Protein AF-0000000074319161 (afdb_homodimer)

Structure (mmCIF, N/CA/C/O backbone):
data_AF-0000000074319161-model_v1
#
loop_
_entity.id
_entity.type
_entity.pdbx_description
1 polymer Thioesterase
#
loop_
_atom_site.group_PDB
_atom_site.id
_atom_site.type_symbol
_atom_site.label_atom_id
_atom_site.label_alt_id
_atom_site.label_comp_id
_atom_site.label_asym_id
_atom_site.label_entity_id
_atom_site.label_seq_id
_atom_site.pdbx_PDB_ins_code
_atom_site.Cartn_x
_atom_site.Cartn_y
_atom_site.Cartn_z
_atom_site.occupancy
_atom_site.B_iso_or_equiv
_atom_site.auth_seq_id
_atom_site.auth_comp_id
_atom_site.auth_asym_id
_atom_site.auth_atom_id
_atom_site.pdbx_PDB_model_num
ATOM 1 N N . MET A 1 1 ? 13.188 45.812 -16.172 1 28.88 1 MET A N 1
ATOM 2 C CA . MET A 1 1 ? 13.867 44.562 -16.5 1 28.88 1 MET A CA 1
ATOM 3 C C . MET A 1 1 ? 13.883 43.625 -15.289 1 28.88 1 MET A C 1
ATOM 5 O O . MET A 1 1 ? 14.789 43.688 -14.461 1 28.88 1 MET A O 1
ATOM 9 N N . LEU A 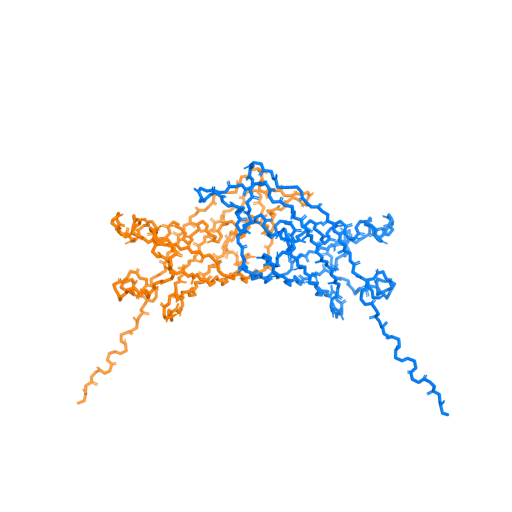1 2 ? 12.891 43.5 -14.461 1 35.09 2 LEU A N 1
ATOM 10 C CA . LEU A 1 2 ? 12.641 42.906 -13.156 1 35.09 2 LEU A CA 1
ATOM 11 C C . LEU A 1 2 ? 12.984 41.406 -13.172 1 35.09 2 LEU A C 1
ATOM 13 O O . LEU A 1 2 ? 12.633 40.688 -14.109 1 35.09 2 LEU A O 1
ATOM 17 N N . CYS A 1 3 ? 14.094 41 -12.5 1 31.06 3 CYS A N 1
ATOM 18 C CA . CYS A 1 3 ? 14.57 39.625 -12.211 1 31.06 3 CYS A CA 1
ATOM 19 C C . CYS A 1 3 ? 13.414 38.688 -11.914 1 31.06 3 CYS A C 1
ATOM 21 O O . CYS A 1 3 ? 12.664 38.906 -10.953 1 31.06 3 CYS A O 1
ATOM 23 N N . LYS A 1 4 ? 12.742 38.156 -12.859 1 39 4 LYS A N 1
ATOM 24 C CA . LYS A 1 4 ? 11.914 36.969 -12.648 1 39 4 LYS A CA 1
ATOM 25 C C . LYS A 1 4 ? 12.594 35.969 -11.703 1 39 4 LYS A C 1
ATOM 27 O O . LYS A 1 4 ? 13.445 35.188 -12.125 1 39 4 LYS A O 1
ATOM 32 N N . SER A 1 5 ? 13.07 36.438 -10.594 1 35.62 5 SER A N 1
ATOM 33 C CA . SER A 1 5 ? 13.5 35.531 -9.555 1 35.62 5 SER A CA 1
ATOM 34 C C . SER A 1 5 ? 12.562 34.312 -9.461 1 35.62 5 SER A C 1
ATOM 36 O O . SER A 1 5 ? 11.367 34.469 -9.211 1 35.62 5 SER A O 1
ATOM 38 N N . LYS A 1 6 ? 12.555 33.5 -10.383 1 38.44 6 LYS A N 1
ATOM 39 C CA . LYS A 1 6 ? 11.945 32.188 -10.289 1 38.44 6 LYS A CA 1
ATOM 40 C C . LYS A 1 6 ? 12.109 31.609 -8.883 1 38.44 6 LYS A C 1
ATOM 42 O O . LYS A 1 6 ? 13.227 31.312 -8.453 1 38.44 6 LYS A O 1
ATOM 47 N N . LEU A 1 7 ? 11.516 32.156 -7.816 1 37.41 7 LEU A N 1
ATOM 48 C CA . LEU A 1 7 ? 11.414 31.5 -6.516 1 37.41 7 LEU A CA 1
ATOM 49 C C . LEU A 1 7 ? 11.414 29.984 -6.672 1 37.41 7 LEU A C 1
ATOM 51 O O . LEU A 1 7 ? 10.477 29.422 -7.23 1 37.41 7 LEU A O 1
ATOM 55 N N . LEU A 1 8 ? 12.453 29.469 -7.219 1 39.81 8 LEU A N 1
ATOM 56 C CA . LEU A 1 8 ? 12.672 28.031 -7.168 1 39.81 8 LEU A CA 1
ATOM 57 C C . LEU A 1 8 ? 12.055 27.422 -5.906 1 39.81 8 LEU A C 1
ATOM 59 O O . LEU A 1 8 ? 12.516 27.703 -4.797 1 39.81 8 LEU A O 1
ATOM 63 N N . ILE A 1 9 ? 10.812 27.547 -5.723 1 46.94 9 ILE A N 1
ATOM 64 C CA . ILE A 1 9 ? 10.102 26.859 -4.66 1 46.94 9 ILE A CA 1
ATOM 65 C C . ILE A 1 9 ? 10.82 25.547 -4.324 1 46.94 9 ILE A C 1
ATOM 67 O O . ILE A 1 9 ? 10.812 24.609 -5.121 1 46.94 9 ILE A O 1
ATOM 71 N N . ILE A 1 10 ? 12.062 25.641 -3.953 1 52.62 10 ILE A N 1
ATOM 72 C CA . ILE A 1 10 ? 12.859 24.5 -3.506 1 52.62 10 ILE A CA 1
ATOM 73 C C . ILE A 1 10 ? 12.008 23.562 -2.652 1 52.62 10 ILE A C 1
ATOM 75 O O . ILE A 1 10 ? 11.5 23.969 -1.599 1 52.62 10 ILE A O 1
ATOM 79 N N . MET A 1 11 ? 11.32 22.641 -3.209 1 64.25 11 MET A N 1
ATOM 80 C CA . MET A 1 11 ? 10.609 21.609 -2.453 1 64.25 11 MET A CA 1
ATOM 81 C C . MET A 1 11 ? 11.5 21.016 -1.372 1 64.25 11 MET A C 1
ATOM 83 O O . MET A 1 11 ? 12.594 20.531 -1.664 1 64.25 11 MET A O 1
ATOM 87 N N . ILE A 1 12 ? 11.453 21.438 -0.131 1 82.06 12 ILE A N 1
ATOM 88 C CA . ILE A 1 12 ? 12.25 20.969 0.993 1 82.06 12 ILE A CA 1
ATOM 89 C C . ILE A 1 12 ? 12.164 19.438 1.079 1 82.06 12 ILE A C 1
ATOM 91 O O . ILE A 1 12 ? 11.07 18.875 1.162 1 82.06 12 ILE A O 1
ATOM 95 N N . GLU A 1 13 ? 13.352 18.828 0.81 1 92.25 13 GLU A N 1
ATOM 96 C CA . GLU A 1 13 ? 13.438 17.375 0.922 1 92.25 13 GLU A CA 1
ATOM 97 C C . GLU A 1 13 ? 13.773 16.953 2.352 1 92.25 13 GLU A C 1
ATOM 99 O O . GLU A 1 13 ? 14.586 17.594 3.021 1 92.25 13 GLU A O 1
ATOM 104 N N . TYR A 1 14 ? 13.062 16.062 2.863 1 95.56 14 TYR A N 1
ATOM 105 C CA . TYR A 1 14 ? 13.305 15.422 4.152 1 95.56 14 TYR A CA 1
ATOM 106 C C . TYR A 1 14 ? 13.805 13.992 3.969 1 95.56 14 TYR A C 1
ATOM 108 O O . TYR A 1 14 ? 13.273 13.242 3.146 1 95.56 14 TYR A O 1
ATOM 116 N N . THR A 1 15 ? 14.891 13.617 4.691 1 97.94 15 THR A N 1
ATOM 117 C CA . THR A 1 15 ? 15.461 12.281 4.605 1 97.94 15 THR A CA 1
ATOM 118 C C . THR A 1 15 ? 15.586 11.656 5.988 1 97.94 15 THR A C 1
ATOM 120 O O . THR A 1 15 ? 15.719 12.367 6.988 1 97.94 15 THR A O 1
ATOM 123 N N . GLN A 1 16 ? 15.453 10.367 6.059 1 98.12 16 GLN A N 1
ATOM 124 C CA . GLN A 1 16 ? 15.727 9.656 7.301 1 98.12 16 GLN A CA 1
ATOM 125 C C . GLN A 1 16 ? 16.203 8.234 7.023 1 98.12 16 GLN A C 1
ATOM 127 O O . GLN A 1 16 ? 15.977 7.699 5.934 1 98.12 16 GLN A O 1
ATOM 132 N N . ASN A 1 17 ? 16.891 7.707 8.023 1 98.25 17 ASN A N 1
ATOM 133 C CA . ASN A 1 17 ? 17.281 6.301 7.992 1 98.25 17 ASN A CA 1
ATOM 134 C C . ASN A 1 17 ? 16.266 5.418 8.711 1 98.25 17 ASN A C 1
ATOM 136 O O . ASN A 1 17 ? 15.688 5.82 9.727 1 98.25 17 ASN A O 1
ATOM 140 N N . ILE A 1 18 ? 16.094 4.285 8.148 1 97.75 18 ILE A N 1
ATOM 141 C CA . ILE A 1 18 ? 15.172 3.32 8.75 1 97.75 18 ILE A CA 1
ATOM 142 C C . ILE A 1 18 ? 15.906 2.002 9.008 1 97.75 18 ILE A C 1
ATOM 144 O O . ILE A 1 18 ? 16.672 1.541 8.164 1 97.75 18 ILE A O 1
ATOM 148 N N . LYS A 1 19 ? 15.641 1.425 10.094 1 96.44 19 LYS A N 1
ATOM 149 C CA . LYS A 1 19 ? 16.188 0.114 10.43 1 96.44 19 LYS A CA 1
ATOM 150 C C . LYS A 1 19 ? 15.25 -1.005 10 1 96.44 19 LYS A C 1
ATOM 152 O O . LYS A 1 19 ? 14.055 -0.958 10.297 1 96.44 19 LYS A O 1
ATOM 157 N N . VAL A 1 20 ? 15.844 -1.984 9.305 1 98.44 20 VAL A N 1
ATOM 158 C CA . VAL A 1 20 ? 15.07 -3.178 8.977 1 98.44 20 VAL A CA 1
ATOM 159 C C . VAL A 1 20 ? 14.977 -4.09 10.195 1 98.44 20 VAL A C 1
ATOM 161 O O . VAL A 1 20 ? 16 -4.43 10.805 1 98.44 20 VAL A O 1
ATOM 164 N N . LEU A 1 21 ? 13.789 -4.488 10.586 1 98 21 LEU A N 1
ATOM 165 C CA . LEU A 1 21 ? 13.586 -5.359 11.742 1 98 21 LEU A CA 1
ATOM 166 C C . LEU A 1 21 ? 13.32 -6.793 11.297 1 98 21 LEU A C 1
ATOM 168 O O . LEU A 1 21 ? 12.852 -7.023 10.172 1 98 21 LEU A O 1
ATOM 172 N N . PRO A 1 22 ? 13.562 -7.781 12.188 1 97.69 22 PRO A N 1
ATOM 173 C CA . PRO A 1 22 ? 13.32 -9.18 11.82 1 97.69 22 PRO A CA 1
ATOM 174 C C . PRO A 1 22 ? 11.883 -9.422 11.359 1 97.69 22 PRO A C 1
ATOM 176 O O . PRO A 1 22 ? 11.648 -10.203 10.43 1 97.69 22 PRO A O 1
ATOM 179 N N . GLY A 1 23 ? 10.922 -8.766 11.93 1 96.94 23 GLY A N 1
ATOM 180 C CA . GLY A 1 23 ? 9.516 -8.93 11.609 1 96.94 23 GLY A CA 1
ATOM 181 C C . GLY A 1 23 ? 9.141 -8.352 10.258 1 96.94 23 GLY A C 1
ATOM 182 O O . GLY A 1 23 ? 8.039 -8.594 9.758 1 96.94 23 GLY A O 1
ATOM 183 N N . HIS A 1 24 ? 10.086 -7.652 9.625 1 98.25 24 HIS A N 1
ATOM 184 C CA . HIS A 1 24 ? 9.852 -7.062 8.312 1 98.25 24 HIS A CA 1
ATOM 185 C C . HIS A 1 24 ? 10.055 -8.086 7.203 1 98.25 24 HIS A C 1
ATOM 187 O O . HIS A 1 24 ? 9.633 -7.867 6.066 1 98.25 24 HIS A O 1
ATOM 193 N N . ILE A 1 25 ? 10.781 -9.195 7.48 1 98.38 25 ILE A N 1
ATOM 194 C CA . ILE A 1 25 ? 11.258 -10.133 6.477 1 98.38 25 ILE A CA 1
ATOM 195 C C . ILE A 1 25 ? 10.195 -11.195 6.215 1 98.38 25 ILE A C 1
ATOM 197 O O . ILE A 1 25 ? 9.664 -11.797 7.156 1 98.38 25 ILE A O 1
ATOM 201 N N . ASP A 1 26 ? 9.898 -11.414 4.934 1 96.75 26 ASP A N 1
ATOM 202 C CA . ASP A 1 26 ? 8.852 -12.367 4.582 1 96.75 26 ASP A CA 1
ATOM 203 C C . ASP A 1 26 ? 9.445 -13.75 4.316 1 96.75 26 ASP A C 1
ATOM 205 O O . ASP A 1 26 ? 10.617 -14 4.605 1 96.75 26 ASP A O 1
ATOM 209 N N . GLU A 1 27 ? 8.586 -14.672 3.824 1 92.75 27 GLU A N 1
ATOM 210 C CA . GLU A 1 27 ? 8.969 -16.078 3.635 1 92.75 27 GLU A CA 1
ATOM 211 C C . GLU A 1 27 ? 10.016 -16.219 2.535 1 92.75 27 GLU A C 1
ATOM 213 O O . GLU A 1 27 ? 10.695 -17.234 2.445 1 92.75 27 GLU A O 1
ATOM 218 N N . LEU A 1 28 ? 10.172 -15.18 1.669 1 93.06 28 LEU A N 1
ATOM 219 C CA . LEU A 1 28 ? 11.148 -15.234 0.585 1 93.06 28 LEU A CA 1
ATOM 220 C C . LEU A 1 28 ? 12.477 -14.625 1.021 1 93.06 28 LEU A C 1
ATOM 222 O O . LEU A 1 28 ? 13.422 -14.555 0.228 1 93.06 28 LEU A O 1
ATOM 226 N N . GLY A 1 29 ? 12.531 -14.109 2.27 1 96.06 29 GLY A N 1
ATOM 227 C CA . GLY A 1 29 ? 13.766 -13.586 2.824 1 96.06 29 GLY A CA 1
ATOM 228 C C . GLY A 1 29 ? 13.992 -12.117 2.506 1 96.06 29 GLY A C 1
ATOM 229 O O . GLY A 1 29 ? 15.117 -11.625 2.596 1 96.06 29 GLY A O 1
ATOM 230 N N . HIS A 1 30 ? 12.93 -11.453 2.094 1 98 30 HIS A N 1
ATOM 231 C CA . HIS A 1 30 ? 13.008 -10.031 1.763 1 98 30 HIS A CA 1
ATOM 232 C C . HIS A 1 30 ? 12.039 -9.219 2.611 1 98 30 HIS A C 1
ATOM 234 O O . HIS A 1 30 ? 11.133 -9.773 3.234 1 98 30 HIS A O 1
ATOM 240 N N . VAL A 1 31 ? 12.289 -7.926 2.682 1 98.69 31 VAL A N 1
ATOM 241 C CA . VAL A 1 31 ? 11.289 -7.059 3.299 1 98.69 31 VAL A CA 1
ATOM 242 C C . VAL A 1 31 ? 9.961 -7.195 2.559 1 98.69 31 VAL A C 1
ATOM 244 O O . VAL A 1 31 ? 9.914 -7.102 1.329 1 98.69 31 VAL A O 1
ATOM 247 N N . ASN A 1 32 ? 8.914 -7.418 3.34 1 98.25 32 ASN A N 1
ATOM 248 C CA . ASN A 1 32 ? 7.574 -7.562 2.779 1 98.25 32 ASN A CA 1
ATOM 249 C C . ASN A 1 32 ? 7.09 -6.262 2.145 1 98.25 32 ASN A C 1
ATOM 251 O O . ASN A 1 32 ? 7.312 -5.18 2.689 1 98.25 32 ASN A O 1
ATOM 255 N N . ASN A 1 33 ? 6.379 -6.391 1.033 1 98.06 33 ASN A N 1
ATOM 256 C CA . ASN A 1 33 ? 5.898 -5.227 0.295 1 98.06 33 ASN A CA 1
ATOM 257 C C . ASN A 1 33 ? 5.086 -4.293 1.188 1 98.06 33 ASN A C 1
ATOM 259 O O . ASN A 1 33 ? 5.121 -3.074 1.01 1 98.06 33 ASN A O 1
ATOM 263 N N . ILE A 1 34 ? 4.355 -4.793 2.111 1 98.12 34 ILE A N 1
ATOM 264 C CA . ILE A 1 34 ? 3.502 -3.998 2.984 1 98.12 34 ILE A CA 1
ATOM 265 C C . ILE A 1 34 ? 4.359 -3.074 3.848 1 98.12 34 ILE A C 1
ATOM 267 O O . ILE A 1 34 ? 3.945 -1.962 4.18 1 98.12 34 ILE A O 1
ATOM 271 N N . ILE A 1 35 ? 5.539 -3.529 4.184 1 98.62 35 ILE A N 1
ATOM 272 C CA . ILE A 1 35 ? 6.441 -2.773 5.043 1 98.62 35 ILE A CA 1
ATOM 273 C C . ILE A 1 35 ? 6.926 -1.523 4.312 1 98.62 35 ILE A C 1
ATOM 275 O O . ILE A 1 35 ? 7.113 -0.47 4.926 1 98.62 35 ILE A O 1
ATOM 279 N N . TYR A 1 36 ? 7.129 -1.637 3.014 1 98.88 36 TYR A N 1
ATOM 280 C CA . TYR A 1 36 ? 7.48 -0.453 2.238 1 98.88 36 TYR A CA 1
ATOM 281 C C . TYR A 1 36 ? 6.441 0.646 2.412 1 98.88 36 TYR A C 1
ATOM 283 O O . TYR A 1 36 ? 6.789 1.812 2.611 1 98.88 36 TYR A O 1
ATOM 291 N N . LEU A 1 37 ? 5.203 0.279 2.32 1 98.88 37 LEU A N 1
ATOM 292 C CA . LEU A 1 37 ? 4.137 1.265 2.482 1 98.88 37 LEU A CA 1
ATOM 293 C C . LEU A 1 37 ? 4.137 1.835 3.896 1 98.88 37 LEU A C 1
ATOM 295 O O . LEU A 1 37 ? 3.879 3.025 4.09 1 98.88 37 LEU A O 1
ATOM 299 N N . LYS A 1 38 ? 4.375 0.98 4.855 1 98.5 38 LYS A N 1
ATOM 300 C CA . LYS A 1 38 ? 4.531 1.454 6.227 1 98.5 38 LYS A CA 1
ATOM 301 C C . LYS A 1 38 ? 5.617 2.523 6.32 1 98.5 38 LYS A C 1
ATOM 303 O O . LYS A 1 38 ? 5.422 3.557 6.961 1 98.5 38 LYS A O 1
ATOM 308 N N . TRP A 1 39 ? 6.746 2.283 5.695 1 98.88 39 TRP A N 1
ATOM 309 C CA . TRP A 1 39 ? 7.852 3.236 5.715 1 98.88 39 TRP A CA 1
ATOM 310 C C . TRP A 1 39 ? 7.461 4.539 5.023 1 98.88 39 TRP A C 1
ATOM 312 O O . TRP A 1 39 ? 7.871 5.621 5.445 1 98.88 39 TRP A O 1
ATOM 322 N N . VAL A 1 40 ? 6.684 4.438 3.947 1 98.88 40 VAL A N 1
ATOM 323 C CA . VAL A 1 40 ? 6.176 5.617 3.25 1 98.88 40 VAL A CA 1
ATOM 324 C C . VAL A 1 40 ? 5.367 6.477 4.215 1 98.88 40 VAL A C 1
ATOM 326 O O . VAL A 1 40 ? 5.602 7.684 4.328 1 98.88 40 VAL A O 1
ATOM 329 N N . GLN A 1 41 ? 4.465 5.855 4.898 1 98.38 41 GLN A N 1
ATOM 330 C CA . GLN A 1 41 ? 3.605 6.578 5.828 1 98.38 41 GLN A CA 1
ATOM 331 C C . GLN A 1 41 ? 4.406 7.133 7 1 98.38 41 GLN A C 1
ATOM 333 O O . GLN A 1 41 ? 4.223 8.289 7.398 1 98.38 41 GLN A O 1
ATOM 338 N N . GLU A 1 42 ? 5.289 6.336 7.516 1 97.88 42 GLU A N 1
ATOM 339 C CA . GLU A 1 42 ? 6.113 6.75 8.648 1 97.88 42 GLU A CA 1
ATOM 340 C C . GLU A 1 42 ? 6.996 7.941 8.281 1 97.88 42 GLU A C 1
ATOM 342 O O . GLU A 1 42 ? 7.188 8.852 9.094 1 97.88 42 GLU A O 1
ATOM 347 N N . THR A 1 43 ? 7.539 7.891 7.102 1 98.56 43 THR A N 1
ATOM 348 C CA . THR A 1 43 ? 8.398 8.977 6.641 1 98.56 43 THR A CA 1
ATOM 349 C C . THR A 1 43 ? 7.621 10.281 6.531 1 98.56 43 THR A C 1
ATOM 351 O O . THR A 1 43 ? 8.094 11.328 6.961 1 98.56 43 THR A O 1
ATOM 354 N N . ALA A 1 44 ? 6.449 10.227 5.984 1 97.5 44 ALA A N 1
ATOM 355 C CA . ALA A 1 44 ? 5.578 11.398 5.902 1 97.5 44 ALA A CA 1
ATOM 356 C C . ALA A 1 44 ? 5.262 11.945 7.289 1 97.5 44 ALA A C 1
ATOM 358 O O . ALA A 1 44 ? 5.359 13.148 7.527 1 97.5 44 ALA A O 1
ATOM 359 N N . LYS A 1 45 ? 4.922 11.07 8.172 1 96.94 45 LYS A N 1
ATOM 360 C CA . LYS A 1 45 ? 4.586 11.461 9.539 1 96.94 45 LYS A CA 1
ATOM 361 C C . LYS A 1 45 ? 5.773 12.117 10.234 1 96.94 45 LYS A C 1
ATOM 363 O O . LYS A 1 45 ? 5.633 13.164 10.867 1 96.94 45 LYS A O 1
ATOM 368 N N . SER A 1 46 ? 6.91 11.484 10.102 1 97.38 46 SER A N 1
ATOM 369 C CA . SER A 1 46 ? 8.125 12.016 10.711 1 97.38 46 SER A CA 1
ATOM 370 C C . SER A 1 46 ? 8.43 13.422 10.195 1 97.38 46 SER A C 1
ATOM 372 O O . SER A 1 46 ? 8.781 14.305 10.977 1 97.38 46 SER A O 1
ATOM 374 N N . HIS A 1 47 ? 8.281 13.609 8.906 1 96.81 47 HIS A N 1
ATOM 375 C CA . HIS A 1 47 ? 8.5 14.93 8.328 1 96.81 47 HIS A CA 1
ATOM 376 C C . HIS A 1 47 ? 7.539 15.953 8.914 1 96.81 47 HIS A C 1
ATOM 378 O O . HIS A 1 47 ? 7.965 17.016 9.367 1 96.81 47 HIS A O 1
ATOM 384 N N . TRP A 1 48 ? 6.277 15.648 8.953 1 95.38 48 TRP A N 1
ATOM 385 C CA . TRP A 1 48 ? 5.254 16.516 9.523 1 95.38 48 TRP A CA 1
ATOM 386 C C . TRP A 1 48 ? 5.586 16.875 10.969 1 95.38 48 TRP A C 1
ATOM 388 O O . TRP A 1 48 ? 5.555 18.047 11.344 1 95.38 48 TRP A O 1
ATOM 398 N N . GLU A 1 49 ? 5.98 15.844 11.695 1 95.12 49 GLU A N 1
ATOM 399 C CA . GLU A 1 49 ? 6.266 16.047 13.109 1 95.12 49 GLU A CA 1
ATOM 400 C C . GLU A 1 49 ? 7.504 16.922 13.305 1 95.12 49 GLU A C 1
ATOM 402 O O . GLU A 1 49 ? 7.641 17.594 14.336 1 95.12 49 GLU A O 1
ATOM 407 N N . THR A 1 50 ? 8.367 16.891 12.367 1 94.38 50 THR A N 1
ATOM 408 C CA . THR A 1 50 ? 9.594 17.688 12.43 1 94.38 50 THR A CA 1
ATOM 409 C C . THR A 1 50 ? 9.32 19.156 12.125 1 94.38 50 THR A C 1
ATOM 411 O O . THR A 1 50 ? 9.891 20.031 12.766 1 94.38 50 THR A O 1
ATOM 414 N N . VAL A 1 51 ? 8.414 19.5 11.203 1 92.81 51 VAL A N 1
ATOM 415 C CA . VAL A 1 51 ? 8.312 20.859 10.688 1 92.81 51 VAL A CA 1
ATOM 416 C C . VAL A 1 51 ? 7.066 21.531 11.25 1 92.81 51 VAL A C 1
ATOM 418 O O . VAL A 1 51 ? 6.996 22.766 11.32 1 92.81 51 VAL A O 1
ATOM 421 N N . ALA A 1 52 ? 6.027 20.797 11.555 1 94.12 52 ALA A N 1
ATOM 422 C CA . ALA A 1 52 ? 4.785 21.375 12.062 1 94.12 52 ALA A CA 1
ATOM 423 C C . ALA A 1 52 ? 4.922 21.766 13.531 1 94.12 52 ALA A C 1
ATOM 425 O O . ALA A 1 52 ? 5.543 21.047 14.312 1 94.12 52 ALA A O 1
ATOM 426 N N . SER A 1 53 ? 4.324 22.891 13.961 1 94.31 53 SER A N 1
ATOM 427 C CA . SER A 1 53 ? 4.32 23.281 15.367 1 94.31 53 SER A CA 1
ATOM 428 C C . SER A 1 53 ? 3.422 22.375 16.188 1 94.31 53 SER A C 1
ATOM 430 O O . SER A 1 53 ? 2.586 21.656 15.648 1 94.31 53 SER A O 1
ATOM 432 N N . SER A 1 54 ? 3.588 22.422 17.516 1 95.81 54 SER A N 1
ATOM 433 C CA . SER A 1 54 ? 2.732 21.656 18.406 1 95.81 54 SER A CA 1
ATOM 434 C C . SER A 1 54 ? 1.267 22.047 18.25 1 95.81 54 SER A C 1
ATOM 436 O O . SER A 1 54 ? 0.381 21.188 18.312 1 95.81 54 SER A O 1
ATOM 438 N N . LYS A 1 55 ? 1.07 23.297 18.047 1 95.5 55 LYS A N 1
ATOM 439 C CA . LYS A 1 55 ? -0.293 23.766 17.844 1 95.5 55 LYS A CA 1
ATOM 440 C C . LYS A 1 55 ? -0.909 23.172 16.578 1 95.5 55 LYS A C 1
ATOM 442 O O . LYS A 1 55 ? -2.057 22.719 16.594 1 95.5 55 LYS A O 1
ATOM 447 N N . MET A 1 56 ? -0.159 23.141 15.492 1 95.12 56 MET A N 1
ATOM 448 C CA . MET A 1 56 ? -0.626 22.562 14.234 1 95.12 56 MET A CA 1
ATOM 449 C C . MET A 1 56 ? -0.952 21.094 14.406 1 95.12 56 MET A C 1
ATOM 451 O O . MET A 1 56 ? -1.979 20.609 13.914 1 95.12 56 MET A O 1
ATOM 455 N N . GLN A 1 57 ? -0.066 20.375 15.094 1 95.44 57 GLN A N 1
ATOM 456 C CA . GLN A 1 57 ? -0.233 18.938 15.281 1 95.44 57 GLN A CA 1
ATOM 457 C C . GLN A 1 57 ? -1.459 18.625 16.141 1 95.44 57 GLN A C 1
ATOM 459 O O . GLN A 1 57 ? -2.068 17.562 16 1 95.44 57 GLN A O 1
ATOM 464 N N . LEU A 1 58 ? -1.896 19.609 16.984 1 95.75 58 LEU A N 1
ATOM 465 C CA . LEU A 1 58 ? -3.068 19.453 17.828 1 95.75 58 LEU A CA 1
ATOM 466 C C . LEU A 1 58 ? -4.344 19.781 17.078 1 95.75 58 LEU A C 1
ATOM 468 O O . LEU A 1 58 ? -5.402 19.203 17.328 1 95.75 58 LEU A O 1
ATOM 472 N N . GLU A 1 59 ? -4.223 20.609 16.078 1 96.75 59 GLU A N 1
ATOM 473 C CA . GLU A 1 59 ? -5.402 21.172 15.414 1 96.75 59 GLU A CA 1
ATOM 474 C C . GLU A 1 59 ? -5.754 20.375 14.156 1 96.75 59 GLU A C 1
ATOM 476 O O . GLU A 1 59 ? -6.922 20.312 13.766 1 96.75 59 GLU A O 1
ATOM 481 N N . TYR A 1 60 ? -4.73 19.812 13.523 1 96.94 60 TYR A N 1
ATOM 482 C CA . TYR A 1 60 ? -4.938 19.219 12.211 1 96.94 60 TYR A CA 1
ATOM 483 C C . TYR A 1 60 ? -4.594 17.734 12.219 1 96.94 60 TYR A C 1
ATOM 485 O O . TYR A 1 60 ? -3.84 17.281 13.078 1 96.94 60 TYR A O 1
ATOM 493 N N . LEU A 1 61 ? -5.195 17.031 11.297 1 95.81 61 LEU A N 1
ATOM 494 C CA . LEU A 1 61 ? -4.934 15.609 11.062 1 95.81 61 LEU A CA 1
ATOM 495 C C . LEU A 1 61 ? -4.906 15.305 9.57 1 95.81 61 LEU A C 1
ATOM 497 O O . LEU A 1 61 ? -5.691 15.867 8.805 1 95.81 61 LEU A O 1
ATOM 501 N N . TRP A 1 62 ? -3.998 14.461 9.219 1 96.56 62 TRP A N 1
ATOM 502 C CA . TRP A 1 62 ? -3.918 14.008 7.836 1 96.56 62 TRP A CA 1
ATOM 503 C C . TRP A 1 62 ? -4.523 12.617 7.684 1 96.56 62 TRP A C 1
ATOM 505 O O . TRP A 1 62 ? -4.273 11.727 8.5 1 96.56 62 TRP A O 1
ATOM 515 N N . VAL A 1 63 ? -5.301 12.414 6.594 1 97.56 63 VAL A N 1
ATOM 516 C CA . VAL A 1 63 ? -5.75 11.07 6.246 1 97.56 63 VAL A CA 1
ATOM 517 C C . VAL A 1 63 ? -5.32 10.742 4.82 1 97.56 63 VAL A C 1
ATOM 519 O O . VAL A 1 63 ? -5.188 11.633 3.98 1 97.56 63 VAL A O 1
ATOM 522 N N . VAL A 1 64 ? -5.07 9.516 4.586 1 98.56 64 VAL A N 1
ATOM 523 C CA . VAL A 1 64 ? -4.66 9.062 3.258 1 98.56 64 VAL A CA 1
ATOM 524 C C . VAL A 1 64 ? -5.898 8.766 2.414 1 98.56 64 VAL A C 1
ATOM 526 O O . VAL A 1 64 ? -6.809 8.07 2.861 1 98.56 64 VAL A O 1
ATOM 529 N N . LEU A 1 65 ? -5.895 9.242 1.164 1 98.75 65 LEU A N 1
ATOM 530 C CA . LEU A 1 65 ? -6.961 8.938 0.219 1 98.75 65 LEU A CA 1
ATOM 531 C C . LEU A 1 65 ? -6.504 7.891 -0.795 1 98.75 65 LEU A C 1
ATOM 533 O O . LEU A 1 65 ? -7.32 7.117 -1.307 1 98.75 65 LEU A O 1
ATOM 537 N N . ARG A 1 66 ? -5.223 7.934 -1.089 1 98.88 66 ARG A N 1
ATOM 538 C CA . ARG A 1 66 ? -4.711 7.059 -2.139 1 98.88 66 ARG A CA 1
ATOM 539 C C . ARG A 1 66 ? -3.213 6.828 -1.979 1 98.88 66 ARG A C 1
ATOM 541 O O . ARG A 1 66 ? -2.467 7.754 -1.66 1 98.88 66 ARG A O 1
ATOM 548 N N . HIS A 1 67 ? -2.779 5.625 -2.172 1 98.94 67 HIS A N 1
ATOM 549 C CA . HIS A 1 67 ? -1.371 5.293 -2.346 1 98.94 67 HIS A CA 1
ATOM 550 C C . HIS A 1 67 ? -1.108 4.707 -3.729 1 98.94 67 HIS A C 1
ATOM 552 O O . HIS A 1 67 ? -1.907 3.914 -4.234 1 98.94 67 HIS A O 1
ATOM 558 N N . GLU A 1 68 ? -0.074 5.09 -4.336 1 98.94 68 GLU A N 1
ATOM 559 C CA . GLU A 1 68 ? 0.583 4.422 -5.457 1 98.94 68 GLU A CA 1
ATOM 560 C C . GLU A 1 68 ? 2.039 4.098 -5.129 1 98.94 68 GLU A C 1
ATOM 562 O O . GLU A 1 68 ? 2.797 4.977 -4.711 1 98.94 68 GLU A O 1
ATOM 567 N N . ILE A 1 69 ? 2.416 2.857 -5.344 1 98.94 69 ILE A N 1
ATOM 568 C CA . ILE A 1 69 ? 3.795 2.52 -5.012 1 98.94 69 ILE A CA 1
ATOM 569 C C . ILE A 1 69 ? 4.344 1.53 -6.035 1 98.94 69 ILE A C 1
ATOM 571 O O . ILE A 1 69 ? 3.682 0.546 -6.375 1 98.94 69 ILE A O 1
ATOM 575 N N . ASP A 1 70 ? 5.488 1.823 -6.57 1 98.94 70 ASP A N 1
ATOM 576 C CA . ASP A 1 70 ? 6.262 0.957 -7.453 1 98.94 70 ASP A CA 1
ATOM 577 C C . ASP A 1 70 ? 7.418 0.296 -6.703 1 98.94 70 ASP A C 1
ATOM 579 O O . ASP A 1 70 ? 8.195 0.975 -6.031 1 98.94 70 ASP A O 1
ATOM 583 N N . TYR A 1 71 ? 7.449 -0.953 -6.816 1 98.88 71 TYR A N 1
ATOM 584 C CA . TYR A 1 71 ? 8.562 -1.701 -6.246 1 98.88 71 TYR A CA 1
ATOM 585 C C . TYR A 1 71 ? 9.633 -1.971 -7.297 1 98.88 71 TYR A C 1
ATOM 587 O O . TYR A 1 71 ? 9.352 -2.549 -8.352 1 98.88 71 TYR A O 1
ATOM 595 N N . LYS A 1 72 ? 10.836 -1.603 -6.992 1 98.69 72 LYS A N 1
ATOM 596 C CA . LYS A 1 72 ? 11.891 -1.605 -8.008 1 98.69 72 LYS A CA 1
ATOM 597 C C . LYS A 1 72 ? 12.93 -2.686 -7.723 1 98.69 72 LYS A C 1
ATOM 599 O O . LYS A 1 72 ? 13.477 -3.287 -8.648 1 98.69 72 LYS A O 1
ATOM 604 N N . SER A 1 73 ? 13.281 -2.857 -6.465 1 97.88 73 SER A N 1
ATOM 605 C CA . SER A 1 73 ? 14.234 -3.883 -6.059 1 97.88 73 SER A CA 1
ATOM 606 C C . SER A 1 73 ? 13.969 -4.352 -4.633 1 97.88 73 SER A C 1
ATOM 608 O O . SER A 1 73 ? 13.328 -3.65 -3.85 1 97.88 73 SER A O 1
ATOM 610 N N . GLU A 1 74 ? 14.484 -5.539 -4.305 1 97.56 74 GLU A N 1
ATOM 611 C CA . GLU A 1 74 ? 14.25 -6.148 -3 1 97.56 74 GLU A CA 1
ATOM 612 C C . GLU A 1 74 ? 15.188 -5.562 -1.943 1 97.56 74 GLU A C 1
ATOM 614 O O . GLU A 1 74 ? 16.266 -5.07 -2.268 1 97.56 74 GLU A O 1
ATOM 619 N N . ILE A 1 75 ? 14.703 -5.516 -0.708 1 98.62 75 ILE A N 1
ATOM 620 C CA . ILE A 1 75 ? 15.5 -5.109 0.444 1 98.62 75 ILE A CA 1
ATOM 621 C C . ILE A 1 75 ? 15.703 -6.305 1.375 1 98.62 75 ILE A C 1
ATOM 623 O O . ILE A 1 75 ? 14.781 -7.086 1.605 1 98.62 75 ILE A O 1
ATOM 627 N N . PHE A 1 76 ? 16.906 -6.43 1.934 1 97.94 76 PHE A N 1
ATOM 628 C CA . PHE A 1 76 ? 17.25 -7.559 2.783 1 97.94 76 PHE A CA 1
ATOM 629 C C . PHE A 1 76 ? 17.516 -7.098 4.215 1 97.94 76 PHE A C 1
ATOM 631 O O . PHE A 1 76 ? 17.594 -5.898 4.48 1 97.94 76 PHE A O 1
ATOM 638 N N . ALA A 1 77 ? 17.641 -8.039 5.168 1 96.94 77 ALA A N 1
ATOM 639 C CA . ALA A 1 77 ? 17.719 -7.797 6.605 1 96.94 77 ALA A CA 1
ATOM 640 C C . ALA A 1 77 ? 18.906 -6.906 6.945 1 96.94 77 ALA A C 1
ATOM 642 O O . ALA A 1 77 ? 18.828 -6.047 7.82 1 96.94 77 ALA A O 1
ATOM 643 N N . ASP A 1 78 ? 19.969 -6.953 6.262 1 94.75 78 ASP A N 1
ATOM 644 C CA . ASP A 1 78 ? 21.188 -6.262 6.633 1 94.75 78 ASP A CA 1
ATOM 645 C C . ASP A 1 78 ? 21.375 -4.988 5.812 1 94.75 78 ASP A C 1
ATOM 647 O O . ASP A 1 78 ? 22.406 -4.312 5.934 1 94.75 78 ASP A O 1
ATOM 651 N N . ASP A 1 79 ? 20.391 -4.656 5.059 1 96.31 79 ASP A N 1
ATOM 652 C CA . ASP A 1 79 ? 20.531 -3.486 4.195 1 96.31 79 ASP A CA 1
ATOM 653 C C . ASP A 1 79 ? 20.375 -2.193 4.996 1 96.31 79 ASP A C 1
ATOM 655 O O . ASP A 1 79 ? 19.719 -2.176 6.039 1 96.31 79 ASP A O 1
ATOM 659 N N . ILE A 1 80 ? 20.969 -1.158 4.555 1 95.69 80 ILE A N 1
ATOM 660 C CA . ILE A 1 80 ? 20.766 0.199 5.051 1 95.69 80 ILE A CA 1
ATOM 661 C C . ILE A 1 80 ? 19.672 0.886 4.254 1 95.69 80 ILE A C 1
ATOM 663 O O . ILE A 1 80 ? 19.797 1.102 3.049 1 95.69 80 ILE A O 1
ATOM 667 N N . VAL A 1 81 ? 18.609 1.269 4.934 1 98.75 81 VAL A N 1
ATOM 668 C CA . VAL A 1 81 ? 17.453 1.831 4.238 1 98.75 81 VAL A CA 1
ATOM 669 C C . VAL A 1 81 ? 17.375 3.33 4.512 1 98.75 81 VAL A C 1
ATOM 671 O O . VAL A 1 81 ? 17.453 3.764 5.664 1 98.75 81 VAL A O 1
ATOM 674 N N . LYS A 1 82 ? 17.25 4.055 3.473 1 98.81 82 LYS A N 1
ATOM 675 C CA . LYS A 1 82 ? 17.047 5.5 3.523 1 98.81 82 LYS A CA 1
ATOM 676 C C . LYS A 1 82 ? 15.789 5.902 2.768 1 98.81 82 LYS A C 1
ATOM 678 O O . LYS A 1 82 ? 15.523 5.395 1.677 1 98.81 82 LYS A O 1
ATOM 683 N N . THR A 1 83 ? 15.039 6.805 3.344 1 98.88 83 THR A N 1
ATOM 684 C CA . THR A 1 83 ? 13.859 7.328 2.664 1 98.88 83 THR A CA 1
ATOM 685 C C . THR A 1 83 ? 13.992 8.828 2.418 1 98.88 83 THR A C 1
ATOM 687 O O . THR A 1 83 ? 14.609 9.539 3.211 1 98.88 83 THR A O 1
ATOM 690 N N . LYS A 1 84 ? 13.5 9.234 1.282 1 98.5 84 LYS A N 1
ATOM 691 C CA . LYS A 1 84 ? 13.414 10.641 0.888 1 98.5 84 LYS A CA 1
ATOM 692 C C . LYS A 1 84 ? 11.977 11.031 0.549 1 98.5 84 LYS A C 1
ATOM 694 O O . LYS A 1 84 ? 11.258 10.266 -0.094 1 98.5 84 LYS A O 1
ATOM 699 N N . THR A 1 85 ? 11.602 12.242 1.003 1 98.06 85 THR A N 1
ATOM 700 C CA . THR A 1 85 ? 10.227 12.641 0.722 1 98.06 85 THR A CA 1
ATOM 701 C C . THR A 1 85 ? 10.141 14.141 0.451 1 98.06 85 THR A C 1
ATOM 703 O O . THR A 1 85 ? 11 14.906 0.902 1 98.06 85 THR A O 1
ATOM 706 N N . LYS A 1 86 ? 9.172 14.5 -0.298 1 95.75 86 LYS A N 1
ATOM 707 C CA . LYS A 1 86 ? 8.82 15.891 -0.548 1 95.75 86 LYS A CA 1
ATOM 708 C C . LYS A 1 86 ? 7.355 16.031 -0.956 1 95.75 86 LYS A C 1
ATOM 710 O O . LYS A 1 86 ? 6.77 15.094 -1.504 1 95.75 86 LYS A O 1
ATOM 715 N N . VAL A 1 87 ? 6.789 17.156 -0.654 1 95.44 87 VAL A N 1
ATOM 716 C CA . VAL A 1 87 ? 5.465 17.5 -1.153 1 95.44 87 VAL A CA 1
ATOM 717 C C . VAL A 1 87 ? 5.562 17.969 -2.6 1 95.44 87 VAL A C 1
ATOM 719 O O . VAL A 1 87 ? 6.398 18.828 -2.924 1 95.44 87 VAL A O 1
ATOM 722 N N . ILE A 1 88 ? 4.652 17.469 -3.465 1 93.81 88 ILE A N 1
ATOM 723 C CA . ILE A 1 88 ? 4.84 17.781 -4.875 1 93.81 88 ILE A CA 1
ATOM 724 C C . ILE A 1 88 ? 3.691 18.656 -5.367 1 93.81 88 ILE A C 1
ATOM 726 O O . ILE A 1 88 ? 3.795 19.297 -6.418 1 93.81 88 ILE A O 1
ATOM 730 N N . ASN A 1 89 ? 2.633 18.641 -4.691 1 90.81 89 ASN A N 1
ATOM 731 C CA . ASN A 1 89 ? 1.481 19.438 -5.09 1 90.81 89 ASN A CA 1
ATOM 732 C C . ASN A 1 89 ? 0.518 19.656 -3.924 1 90.81 89 ASN A C 1
ATOM 734 O O . ASN A 1 89 ? 0.387 18.797 -3.055 1 90.81 89 ASN A O 1
ATOM 738 N N . ILE A 1 90 ? -0.1 20.828 -3.896 1 93.06 90 ILE A N 1
ATOM 739 C CA . ILE A 1 90 ? -1.161 21.141 -2.945 1 93.06 90 ILE A CA 1
ATOM 740 C C . ILE A 1 90 ? -2.359 21.719 -3.684 1 93.06 90 ILE A C 1
ATOM 742 O O . ILE A 1 90 ? -2.207 22.625 -4.504 1 93.06 90 ILE A O 1
ATOM 746 N N . LYS A 1 91 ? -3.482 21.219 -3.473 1 94.38 91 LYS A N 1
ATOM 747 C CA . LYS A 1 91 ? -4.723 21.703 -4.07 1 94.38 91 LYS A CA 1
ATOM 748 C C . LYS A 1 91 ? -5.891 21.562 -3.096 1 94.38 91 LYS A C 1
ATOM 750 O O . LYS A 1 91 ? -6.418 20.469 -2.895 1 94.38 91 LYS A O 1
ATOM 755 N N . GLY A 1 92 ? -6.375 22.75 -2.586 1 96.06 92 GLY A N 1
ATOM 756 C CA . GLY A 1 92 ? -7.426 22.703 -1.582 1 96.06 92 GLY A CA 1
ATOM 757 C C . GLY A 1 92 ? -7.012 21.953 -0.326 1 96.06 92 GLY A C 1
ATOM 758 O O . GLY A 1 92 ? -5.996 22.281 0.29 1 96.06 92 GLY A O 1
ATOM 759 N N . PRO A 1 93 ? -7.77 20.906 0.058 1 97.44 93 PRO A N 1
ATOM 760 C CA . PRO A 1 93 ? -7.406 20.125 1.241 1 97.44 93 PRO A CA 1
ATOM 761 C C . PRO A 1 93 ? -6.434 19 0.922 1 97.44 93 PRO A C 1
ATOM 763 O O . PRO A 1 93 ? -6.02 18.266 1.822 1 97.44 93 PRO A O 1
ATOM 766 N N . LEU A 1 94 ? -6.051 18.938 -0.351 1 97.5 94 LEU A N 1
ATOM 767 C CA . LEU A 1 94 ? -5.289 17.781 -0.778 1 97.5 94 LEU A CA 1
ATOM 768 C C . LEU A 1 94 ? -3.814 18.125 -0.955 1 97.5 94 LEU A C 1
ATOM 770 O O . LEU A 1 94 ? -3.479 19.219 -1.411 1 97.5 94 LEU A O 1
ATOM 774 N N . SER A 1 95 ? -2.996 17.188 -0.566 1 96.25 95 SER A N 1
ATOM 775 C CA . SER A 1 95 ? -1.556 17.266 -0.785 1 96.25 95 SER A CA 1
ATOM 776 C C . SER A 1 95 ? -1.021 15.969 -1.378 1 96.25 95 SER A C 1
ATOM 778 O O . SER A 1 95 ? -1.332 14.883 -0.886 1 96.25 95 SER A O 1
ATOM 780 N N . LYS A 1 96 ? -0.248 16.094 -2.424 1 97.25 96 LYS A N 1
ATOM 781 C CA . LYS A 1 96 ? 0.461 14.938 -2.973 1 97.25 96 LYS A CA 1
ATOM 782 C C . LYS A 1 96 ? 1.923 14.93 -2.535 1 97.25 96 LYS A C 1
ATOM 784 O O . LYS A 1 96 ? 2.609 15.945 -2.631 1 97.25 96 LYS A O 1
ATOM 789 N N . ARG A 1 97 ? 2.293 13.789 -2.082 1 97.31 97 ARG A N 1
ATOM 790 C CA . ARG A 1 97 ? 3.648 13.641 -1.561 1 97.31 97 ARG A CA 1
ATOM 791 C C . ARG A 1 97 ? 4.371 12.484 -2.242 1 97.31 97 ARG A C 1
ATOM 793 O O . ARG A 1 97 ? 3.795 11.406 -2.424 1 97.31 97 ARG A O 1
ATOM 800 N N . SER A 1 98 ? 5.648 12.734 -2.584 1 98.44 98 SER A N 1
ATOM 801 C CA . SER A 1 98 ? 6.488 11.656 -3.086 1 98.44 98 SER A CA 1
ATOM 802 C C . SER A 1 98 ? 7.383 11.094 -1.986 1 98.44 98 SER A C 1
ATOM 804 O O . SER A 1 98 ? 7.867 11.844 -1.132 1 98.44 98 SER A O 1
ATOM 806 N N . VAL A 1 99 ? 7.562 9.82 -1.939 1 98.81 99 VAL A N 1
ATOM 807 C CA . VAL A 1 99 ? 8.547 9.156 -1.087 1 98.81 99 VAL A CA 1
ATOM 808 C C . VAL A 1 99 ? 9.359 8.164 -1.912 1 98.81 99 VAL A C 1
ATOM 810 O O . VAL A 1 99 ? 8.797 7.355 -2.656 1 98.81 99 VAL A O 1
ATOM 813 N N . GLU A 1 100 ? 10.617 8.273 -1.799 1 98.94 100 GLU A N 1
ATOM 814 C CA . GLU A 1 100 ? 11.547 7.293 -2.352 1 98.94 100 GLU A CA 1
ATOM 815 C C . GLU A 1 100 ? 12.219 6.484 -1.246 1 98.94 100 GLU A C 1
ATOM 817 O O . GLU A 1 100 ? 12.578 7.027 -0.198 1 98.94 100 GLU A O 1
ATOM 822 N N . ILE A 1 101 ? 12.344 5.238 -1.45 1 98.94 101 ILE A N 1
ATOM 823 C CA . ILE A 1 101 ? 13.023 4.332 -0.53 1 98.94 101 ILE A CA 1
ATOM 824 C C . ILE A 1 101 ? 14.273 3.756 -1.2 1 98.94 101 ILE A C 1
ATOM 826 O O . ILE A 1 101 ? 14.18 3.145 -2.268 1 98.94 101 ILE A O 1
ATOM 830 N N . TYR A 1 102 ? 15.367 3.918 -0.552 1 98.88 102 TYR A N 1
ATOM 831 C CA . TYR A 1 102 ? 16.641 3.414 -1.058 1 98.88 102 TYR A CA 1
ATOM 832 C C . TYR A 1 102 ? 17.188 2.326 -0.147 1 98.88 102 TYR A C 1
ATOM 834 O O . TYR A 1 102 ? 17.094 2.42 1.078 1 98.88 102 TYR A O 1
ATOM 842 N N . SER A 1 103 ? 17.734 1.33 -0.687 1 98.5 103 SER A N 1
ATOM 843 C CA . SER A 1 103 ? 18.531 0.301 -0.022 1 98.5 103 SER A CA 1
ATOM 844 C C . SER A 1 103 ? 19.953 0.252 -0.575 1 98.5 103 SER A C 1
ATOM 846 O O . SER A 1 103 ? 20.156 -0.041 -1.756 1 98.5 103 SER A O 1
ATOM 848 N N . ASN A 1 104 ? 20.984 0.493 0.291 1 97.5 104 ASN A N 1
ATOM 849 C CA . ASN A 1 104 ? 22.375 0.551 -0.148 1 97.5 104 ASN A CA 1
ATOM 850 C C . ASN A 1 104 ? 22.531 1.438 -1.379 1 97.5 104 ASN A C 1
ATOM 852 O O . ASN A 1 104 ? 23.156 1.029 -2.365 1 97.5 104 ASN A O 1
ATOM 856 N N . ASP A 1 105 ? 21.828 2.537 -1.391 1 96.81 105 ASP A N 1
ATOM 857 C CA . ASP A 1 105 ? 21.938 3.617 -2.365 1 96.81 105 ASP A CA 1
ATOM 858 C C . ASP A 1 105 ? 21.281 3.227 -3.689 1 96.81 105 ASP A C 1
ATOM 860 O O . ASP A 1 105 ? 21.5 3.885 -4.711 1 96.81 105 ASP A O 1
ATOM 864 N N . LYS A 1 106 ? 20.547 2.166 -3.689 1 98.25 106 LYS A N 1
ATOM 865 C CA . LYS A 1 106 ? 19.75 1.767 -4.848 1 98.25 106 LYS A CA 1
ATOM 866 C C . LYS A 1 106 ? 18.25 1.982 -4.59 1 98.25 106 LYS A C 1
ATOM 868 O O . LYS A 1 106 ? 17.75 1.64 -3.521 1 98.25 106 LYS A O 1
ATOM 873 N N . LEU A 1 107 ? 17.594 2.594 -5.586 1 98.88 107 LEU A N 1
ATOM 874 C CA . LEU A 1 107 ? 16.156 2.824 -5.449 1 98.88 107 LEU A CA 1
ATOM 875 C C . LEU A 1 107 ? 15.406 1.502 -5.344 1 98.88 107 LEU A C 1
ATOM 877 O O . LEU A 1 107 ? 15.469 0.675 -6.254 1 98.88 107 LEU A O 1
ATOM 881 N N . ALA A 1 108 ? 14.719 1.309 -4.219 1 98.88 108 ALA A N 1
ATOM 882 C CA . ALA A 1 108 ? 13.992 0.066 -3.977 1 98.88 108 ALA A CA 1
ATOM 883 C C . ALA A 1 108 ? 12.5 0.247 -4.234 1 98.88 108 ALA A C 1
ATOM 885 O O . ALA A 1 108 ? 11.812 -0.699 -4.625 1 98.88 108 ALA A O 1
ATOM 886 N N . ALA A 1 109 ? 12.016 1.432 -3.98 1 98.94 109 ALA A N 1
ATOM 887 C CA . ALA A 1 109 ? 10.602 1.716 -4.227 1 98.94 109 ALA A CA 1
ATOM 888 C C . ALA A 1 109 ? 10.352 3.219 -4.312 1 98.94 109 ALA A C 1
ATOM 890 O O . ALA A 1 109 ? 11.141 4.016 -3.803 1 98.94 109 ALA A O 1
ATOM 891 N N . LYS A 1 110 ? 9.336 3.596 -4.941 1 98.94 110 LYS A N 1
ATOM 892 C CA . LYS A 1 110 ? 8.859 4.977 -4.996 1 98.94 110 LYS A CA 1
ATOM 893 C C . LYS A 1 110 ? 7.336 5.039 -4.879 1 98.94 110 LYS A C 1
ATOM 895 O O . LYS A 1 110 ? 6.633 4.184 -5.422 1 98.94 110 LYS A O 1
ATOM 900 N N . ALA A 1 111 ? 6.871 6.012 -4.195 1 98.94 111 ALA A N 1
ATOM 901 C CA . ALA A 1 111 ? 5.441 6.082 -3.92 1 98.94 111 ALA A CA 1
ATOM 902 C C . ALA A 1 111 ? 4.926 7.516 -4.051 1 98.94 111 ALA A C 1
ATOM 904 O O . ALA A 1 111 ? 5.684 8.469 -3.867 1 98.94 111 ALA A O 1
ATOM 905 N N . ILE A 1 112 ? 3.721 7.66 -4.414 1 98.88 112 ILE A N 1
ATOM 906 C CA . ILE A 1 112 ? 2.949 8.898 -4.32 1 98.88 112 ILE A CA 1
ATOM 907 C C . ILE A 1 112 ? 1.724 8.672 -3.438 1 98.88 112 ILE A C 1
ATOM 909 O O . ILE A 1 112 ? 0.979 7.707 -3.631 1 98.88 112 ILE A O 1
ATOM 913 N N . THR A 1 113 ? 1.614 9.469 -2.498 1 98.81 113 THR A N 1
ATOM 914 C CA . THR A 1 113 ? 0.457 9.422 -1.611 1 98.81 113 THR A CA 1
ATOM 915 C C . THR A 1 113 ? -0.375 10.695 -1.745 1 98.81 113 THR A C 1
ATOM 917 O O . THR A 1 113 ? 0.172 11.797 -1.812 1 98.81 113 THR A O 1
ATOM 920 N N . THR A 1 114 ? -1.673 10.57 -1.86 1 98.81 114 THR A N 1
ATOM 921 C CA . THR A 1 114 ? -2.602 11.688 -1.757 1 98.81 114 THR A CA 1
ATOM 922 C C . THR A 1 114 ? -3.146 11.812 -0.337 1 98.81 114 THR A C 1
ATOM 924 O O . THR A 1 114 ? -3.824 10.906 0.153 1 98.81 114 THR A O 1
ATOM 927 N N . TRP A 1 115 ? -2.865 12.883 0.279 1 98.12 115 TRP A N 1
ATOM 928 C CA . TRP A 1 115 ? -3.307 13.18 1.638 1 98.12 115 TRP A CA 1
ATOM 929 C C . TRP A 1 115 ? -4.43 14.211 1.631 1 98.12 115 TRP A C 1
ATOM 931 O O . TRP A 1 115 ? -4.5 15.055 0.738 1 98.12 115 TRP A O 1
ATOM 941 N N . CYS A 1 116 ? -5.242 14.117 2.625 1 98.38 116 CYS A N 1
ATOM 942 C CA . CYS A 1 116 ? -6.277 15.117 2.871 1 98.38 116 CYS A CA 1
ATOM 943 C C . CYS A 1 116 ? -6.168 15.68 4.285 1 98.38 116 CYS A C 1
ATOM 945 O O . CYS A 1 116 ? -6.055 14.922 5.25 1 98.38 116 CYS A O 1
ATOM 947 N N . LEU A 1 117 ? -6.172 16.953 4.387 1 97.94 117 LEU A N 1
ATOM 948 C CA . LEU A 1 117 ? -6.086 17.625 5.68 1 97.94 117 LEU A CA 1
ATOM 949 C C . LEU A 1 117 ? -7.465 17.781 6.312 1 97.94 117 LEU A C 1
ATOM 951 O O . LEU A 1 117 ? -8.398 18.25 5.664 1 97.94 117 LEU A O 1
ATOM 955 N N . LEU A 1 118 ? -7.508 17.391 7.586 1 98.06 118 LEU A N 1
ATOM 956 C CA . LEU A 1 118 ? -8.75 17.531 8.336 1 98.06 118 LEU A CA 1
ATOM 957 C C . LEU A 1 118 ? -8.547 18.391 9.578 1 98.06 118 LEU A C 1
ATOM 959 O O . LEU A 1 118 ? -7.449 18.438 10.133 1 98.06 118 LEU A O 1
ATOM 963 N N . ASN A 1 119 ? -9.664 19.094 9.938 1 97.69 119 ASN A N 1
ATOM 964 C CA . ASN A 1 119 ? -9.734 19.578 11.312 1 97.69 119 ASN A CA 1
ATOM 965 C C . ASN A 1 119 ? -9.852 18.422 12.305 1 97.69 119 ASN A C 1
ATOM 967 O O . ASN A 1 119 ? -10.742 17.578 12.188 1 97.69 119 ASN A O 1
ATOM 971 N N . LYS A 1 120 ? -8.961 18.406 13.273 1 96.19 120 LYS A N 1
ATOM 972 C CA . LYS A 1 120 ? -8.891 17.266 14.172 1 96.19 120 LYS A CA 1
ATOM 973 C C . LYS A 1 120 ? -10.164 17.125 15 1 96.19 120 LYS A C 1
ATOM 975 O O . LYS A 1 120 ? -10.586 16.016 15.336 1 96.19 120 LYS A O 1
ATOM 980 N N . THR A 1 121 ? -10.812 18.188 15.344 1 95.44 121 THR A N 1
ATOM 981 C CA . THR A 1 121 ? -11.992 18.203 16.188 1 95.44 121 THR A CA 1
ATOM 982 C C . THR A 1 121 ? -13.242 17.859 15.383 1 95.44 121 THR A C 1
ATOM 984 O O . THR A 1 121 ? -13.992 16.953 15.75 1 95.44 121 THR A O 1
ATOM 987 N N . THR A 1 122 ? -13.43 18.469 14.25 1 96.81 122 THR A N 1
ATOM 988 C CA . THR A 1 122 ? -14.656 18.312 13.477 1 96.81 122 THR A CA 1
ATOM 989 C C . THR A 1 122 ? -14.531 17.125 12.523 1 96.81 122 THR A C 1
ATOM 991 O O . THR A 1 122 ? -15.539 16.609 12.031 1 96.81 122 THR A O 1
ATOM 994 N N . ARG A 1 123 ? -13.359 16.797 12.164 1 96.06 123 ARG A N 1
ATOM 995 C CA . ARG A 1 123 ? -13.023 15.727 11.234 1 96.06 123 ARG A CA 1
ATOM 996 C C . ARG A 1 123 ? -13.492 16.062 9.82 1 96.06 123 ARG A C 1
ATOM 998 O O . ARG A 1 123 ? -13.812 15.156 9.047 1 96.06 123 ARG A O 1
ATOM 1005 N N . LYS A 1 124 ? -13.539 17.328 9.586 1 97.56 124 LYS A N 1
ATOM 1006 C CA . LYS A 1 124 ? -13.906 17.797 8.25 1 97.56 124 LYS A CA 1
ATOM 1007 C C . LYS A 1 124 ? -12.68 18.297 7.488 1 97.56 124 LYS A C 1
ATOM 1009 O O . LYS A 1 124 ? -11.766 18.875 8.078 1 97.56 124 LYS A O 1
ATOM 1014 N N . PRO A 1 125 ? -12.711 18.078 6.148 1 98.25 125 PRO A N 1
ATOM 1015 C CA . PRO A 1 125 ? -11.602 18.609 5.348 1 98.25 125 PRO A CA 1
ATOM 1016 C C . PRO A 1 125 ? -11.469 20.125 5.461 1 98.25 125 PRO A C 1
ATOM 1018 O O . PRO A 1 125 ? -12.477 20.828 5.52 1 98.25 125 PRO A O 1
ATOM 1021 N N . ILE A 1 126 ? -10.297 20.531 5.438 1 96.81 126 ILE A N 1
ATOM 1022 C CA . ILE A 1 126 ? -10.008 21.953 5.504 1 96.81 126 ILE A CA 1
ATOM 1023 C C . ILE A 1 126 ? -8.992 22.328 4.426 1 96.81 126 ILE A C 1
ATOM 1025 O O . ILE A 1 126 ? -8.078 21.562 4.133 1 96.81 126 ILE A O 1
ATOM 1029 N N . GLN A 1 127 ? -9.156 23.516 3.996 1 96.62 127 GLN A N 1
ATOM 1030 C CA . GLN A 1 127 ? -8.148 24.047 3.08 1 96.62 127 GLN A CA 1
ATOM 1031 C C . GLN A 1 127 ? -6.781 24.125 3.754 1 96.62 127 GLN A C 1
ATOM 1033 O O . GLN A 1 127 ? -6.66 24.625 4.871 1 96.62 127 GLN A O 1
ATOM 1038 N N . ILE A 1 128 ? -5.805 23.594 3.039 1 95.69 128 ILE A N 1
ATOM 1039 C CA . ILE A 1 128 ? -4.453 23.641 3.59 1 95.69 128 ILE A CA 1
ATOM 1040 C C . ILE A 1 128 ? -4.012 25.094 3.732 1 95.69 128 ILE A C 1
ATOM 1042 O O . ILE A 1 128 ? -3.969 25.828 2.748 1 95.69 128 ILE A O 1
ATOM 1046 N N . PRO A 1 129 ? -3.652 25.453 4.91 1 92.81 129 PRO A N 1
ATOM 1047 C CA . PRO A 1 129 ? -3.246 26.844 5.137 1 92.81 129 PRO A CA 1
ATOM 1048 C C . PRO A 1 129 ? -1.998 27.234 4.348 1 92.81 129 PRO A C 1
ATOM 1050 O O . PRO A 1 129 ? -1.129 26.391 4.105 1 92.81 129 PRO A O 1
ATOM 1053 N N . GLU A 1 130 ? -1.899 28.422 4.039 1 86.81 130 GLU A N 1
ATOM 1054 C CA . GLU A 1 130 ? -0.778 28.938 3.26 1 86.81 130 GLU A CA 1
ATOM 1055 C C . GLU A 1 130 ? 0.546 28.719 3.984 1 86.81 130 GLU A C 1
ATOM 1057 O O . GLU A 1 130 ? 1.573 28.469 3.35 1 86.81 130 GLU A O 1
ATOM 1062 N N . GLU A 1 131 ? 0.471 28.828 5.254 1 85.19 131 GLU A N 1
ATOM 1063 C CA . GLU A 1 131 ? 1.685 28.672 6.055 1 85.19 131 GLU A CA 1
ATOM 1064 C C . GLU A 1 131 ? 2.295 27.297 5.883 1 85.19 131 GLU A C 1
ATOM 1066 O O . GLU A 1 131 ? 3.479 27.094 6.16 1 85.19 131 GLU A O 1
ATOM 1071 N N . PHE A 1 132 ? 1.445 26.297 5.543 1 85.56 132 PHE A N 1
ATOM 1072 C CA . PHE A 1 132 ? 1.958 24.953 5.301 1 85.56 132 PHE A CA 1
ATOM 1073 C C . PHE A 1 132 ? 2.895 24.938 4.098 1 85.56 132 PHE A C 1
ATOM 1075 O O . PHE A 1 132 ? 3.844 24.156 4.055 1 85.56 132 PHE A O 1
ATOM 1082 N N . ALA A 1 133 ? 2.484 25.781 3.098 1 75.25 133 ALA A N 1
ATOM 1083 C CA . ALA A 1 133 ? 3.346 25.891 1.921 1 75.25 133 ALA A CA 1
ATOM 1084 C C . ALA A 1 133 ? 4.777 26.234 2.318 1 75.25 133 ALA A C 1
ATOM 1086 O O . ALA A 1 133 ? 5.73 25.703 1.743 1 75.25 133 ALA A O 1
ATOM 1087 N N . GLN A 1 134 ? 4.926 27.047 3.312 1 77.06 134 GLN A N 1
ATOM 1088 C CA . GLN A 1 134 ? 6.246 27.469 3.771 1 77.06 134 GLN A CA 1
ATOM 1089 C C . GLN A 1 134 ? 6.98 26.328 4.465 1 77.06 134 GLN A C 1
ATOM 1091 O O . GLN A 1 134 ? 8.211 26.312 4.504 1 77.06 134 GLN A O 1
ATOM 1096 N N . LEU A 1 135 ? 6.199 25.438 5.023 1 79.81 135 LEU A N 1
ATOM 1097 C CA . LEU A 1 135 ? 6.797 24.328 5.742 1 79.81 135 LEU A CA 1
ATOM 1098 C C . LEU A 1 135 ? 7.367 23.297 4.773 1 79.81 135 LEU A C 1
ATOM 1100 O O . LEU A 1 135 ? 8.383 22.656 5.062 1 79.81 135 LEU A O 1
ATOM 1104 N N . PHE A 1 136 ? 6.695 23.203 3.607 1 77.94 136 PHE A N 1
ATOM 1105 C CA . PHE A 1 136 ? 7.023 22.062 2.748 1 77.94 136 PHE A CA 1
ATOM 1106 C C . PHE A 1 136 ? 7.648 22.547 1.443 1 77.94 136 PHE A C 1
ATOM 1108 O O . PHE A 1 136 ? 8.258 21.75 0.717 1 77.94 136 PHE A O 1
ATOM 1115 N N . LEU A 1 137 ? 7.309 23.75 1.004 1 67.44 137 LEU A N 1
ATOM 1116 C CA . LEU A 1 137 ? 7.785 24.266 -0.275 1 67.44 137 LEU A CA 1
ATOM 1117 C C . LEU A 1 137 ? 8.914 25.266 -0.068 1 67.44 137 LEU A C 1
ATOM 1119 O O . LEU A 1 137 ? 8.969 25.938 0.96 1 67.44 137 LEU A O 1
ATOM 1123 N N . MET B 1 1 ? -24.578 -17.469 -40.375 1 30.11 1 MET B N 1
ATOM 1124 C CA . MET B 1 1 ? -25.062 -16.531 -39.344 1 30.11 1 MET B CA 1
ATOM 1125 C C . MET B 1 1 ? -24.5 -16.906 -38 1 30.11 1 MET B C 1
ATOM 1127 O O . MET B 1 1 ? -25.047 -17.766 -37.312 1 30.11 1 MET B O 1
ATOM 1131 N N . LEU B 1 2 ? -23.281 -17.172 -37.781 1 36.03 2 LEU B N 1
ATOM 1132 C CA . LEU B 1 2 ? -22.469 -17.766 -36.719 1 36.03 2 LEU B CA 1
ATOM 1133 C C . LEU B 1 2 ? -22.547 -16.953 -35.438 1 36.03 2 LEU B C 1
ATOM 1135 O O . LEU B 1 2 ? -22.438 -15.719 -35.469 1 36.03 2 LEU B O 1
ATOM 1139 N N . CYS B 1 3 ? -23.281 -17.453 -34.406 1 32.19 3 CYS B N 1
ATOM 1140 C CA . CYS B 1 3 ? -23.469 -17 -33.031 1 32.19 3 CYS B CA 1
ATOM 1141 C C . CYS B 1 3 ? -22.141 -16.484 -32.469 1 32.19 3 CYS B C 1
ATOM 1143 O O . CYS B 1 3 ? -21.188 -17.25 -32.312 1 32.19 3 CYS B O 1
ATOM 1145 N N . LYS B 1 4 ? -21.75 -15.344 -32.75 1 37.12 4 LYS B N 1
ATOM 1146 C CA . LYS B 1 4 ? -20.719 -14.672 -31.969 1 37.12 4 LYS B CA 1
ATOM 1147 C C . LYS B 1 4 ? -20.938 -14.867 -30.484 1 37.12 4 LYS B C 1
ATOM 1149 O O . LYS B 1 4 ? -21.719 -14.125 -29.859 1 37.12 4 LYS B O 1
ATOM 1154 N N . SER B 1 5 ? -21.156 -16.078 -30.047 1 32.06 5 SER B N 1
ATOM 1155 C CA . SER B 1 5 ? -21.141 -16.266 -28.609 1 32.06 5 SER B CA 1
ATOM 1156 C C . SER B 1 5 ? -20.016 -15.461 -27.953 1 32.06 5 SER B C 1
ATOM 1158 O O . SER B 1 5 ? -18.844 -15.641 -28.281 1 32.06 5 SER B O 1
ATOM 1160 N N . LYS B 1 6 ? -20.203 -14.258 -27.812 1 36.84 6 LYS B N 1
ATOM 1161 C CA . LYS B 1 6 ? -19.375 -13.469 -26.891 1 36.84 6 LYS B CA 1
ATOM 1162 C C . LYS B 1 6 ? -18.984 -14.281 -25.656 1 36.84 6 LYS B C 1
ATOM 1164 O O . LYS B 1 6 ? -19.844 -14.641 -24.844 1 36.84 6 LYS B O 1
ATOM 1169 N N . LEU B 1 7 ? -18.219 -15.328 -25.75 1 35.44 7 LEU B N 1
ATOM 1170 C CA . LEU B 1 7 ? -17.578 -15.969 -24.609 1 35.44 7 LEU B CA 1
ATOM 1171 C C . LEU B 1 7 ? -17.328 -14.953 -23.484 1 35.44 7 LEU B C 1
ATOM 1173 O O . LEU B 1 7 ? -16.531 -14.039 -23.641 1 35.44 7 LEU B O 1
ATOM 1177 N N . LEU B 1 8 ? -18.297 -14.43 -22.953 1 39.62 8 LEU B N 1
ATOM 1178 C CA . LEU B 1 8 ? -18.25 -13.609 -21.75 1 39.62 8 LEU B CA 1
ATOM 1179 C C . LEU B 1 8 ? -17.188 -14.133 -20.781 1 39.62 8 LEU B C 1
ATOM 1181 O O . LEU B 1 8 ? -17.328 -15.219 -20.234 1 39.62 8 LEU B O 1
ATOM 1185 N N . ILE B 1 9 ? -15.977 -14.156 -21.156 1 46.88 9 ILE B N 1
ATOM 1186 C CA . ILE B 1 9 ? -14.852 -14.445 -20.281 1 46.88 9 ILE B CA 1
ATOM 1187 C C . ILE B 1 9 ? -15.195 -14.016 -18.859 1 46.88 9 ILE B C 1
ATOM 1189 O O . ILE B 1 9 ? -15.273 -12.82 -18.562 1 46.88 9 ILE B O 1
ATOM 1193 N N . ILE B 1 10 ? -16.203 -14.57 -18.328 1 52.28 10 ILE B N 1
ATOM 1194 C CA . ILE B 1 10 ? -16.641 -14.336 -16.969 1 52.28 10 ILE B CA 1
ATOM 1195 C C . ILE B 1 10 ? -15.422 -14.297 -16.031 1 52.28 10 ILE B C 1
ATOM 1197 O O . ILE B 1 10 ? -14.695 -15.281 -15.914 1 52.28 10 ILE B O 1
ATOM 1201 N N . MET B 1 11 ? -14.797 -13.195 -15.867 1 63.94 11 MET B N 1
ATOM 1202 C CA . MET B 1 11 ? -13.719 -13.039 -14.883 1 63.94 11 MET B CA 1
ATOM 1203 C C . MET B 1 11 ? -14.117 -13.648 -13.547 1 63.94 11 MET B C 1
ATOM 1205 O O . MET B 1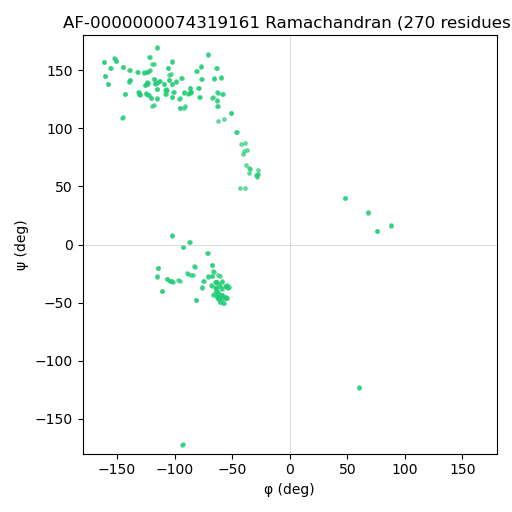 11 ? -15.148 -13.289 -12.977 1 63.94 11 MET B O 1
ATOM 1209 N N . ILE B 1 12 ? -13.742 -14.883 -13.211 1 81.81 12 ILE B N 1
ATOM 1210 C CA . ILE B 1 12 ? -14.055 -15.586 -11.977 1 81.81 12 ILE B CA 1
ATOM 1211 C C . ILE B 1 12 ? -13.711 -14.703 -10.773 1 81.81 12 ILE B C 1
ATOM 1213 O O . ILE B 1 12 ? -12.57 -14.25 -10.633 1 81.81 12 ILE B O 1
ATOM 1217 N N . GLU B 1 13 ? -14.812 -14.312 -10.07 1 92.06 13 GLU B N 1
ATOM 1218 C CA . GLU B 1 13 ? -14.633 -13.523 -8.859 1 92.06 13 GLU B CA 1
ATOM 1219 C C . GLU B 1 13 ? -14.422 -14.422 -7.645 1 92.06 13 GLU B C 1
ATOM 1221 O O . GLU B 1 13 ? -15.062 -15.469 -7.52 1 92.06 13 GLU B O 1
ATOM 1226 N N . TYR B 1 14 ? -13.445 -14.164 -6.902 1 95.44 14 TYR B N 1
ATOM 1227 C CA . TYR B 1 14 ? -13.164 -14.812 -5.629 1 95.44 14 TYR B CA 1
ATOM 1228 C C . TYR B 1 14 ? -13.469 -13.883 -4.461 1 95.44 14 TYR B C 1
ATOM 1230 O O . TYR B 1 14 ? -13.109 -12.703 -4.492 1 95.44 14 TYR B O 1
ATOM 1238 N N . THR B 1 15 ? -14.195 -14.398 -3.436 1 97.88 15 THR B N 1
ATOM 1239 C CA . THR B 1 15 ? -14.547 -13.602 -2.262 1 97.88 15 THR B CA 1
ATOM 1240 C C . THR B 1 15 ? -14.125 -14.32 -0.981 1 97.88 15 THR B C 1
ATOM 1242 O O . THR B 1 15 ? -14.047 -15.547 -0.949 1 97.88 15 THR B O 1
ATOM 1245 N N . GLN B 1 16 ? -13.773 -13.57 0.008 1 98.12 16 GLN B N 1
ATOM 1246 C CA . GLN B 1 16 ? -13.523 -14.148 1.325 1 98.12 16 GLN B CA 1
ATOM 1247 C C . GLN B 1 16 ? -13.828 -13.141 2.432 1 98.12 16 GLN B C 1
ATOM 1249 O O . GLN B 1 16 ? -13.898 -11.938 2.182 1 98.12 16 GLN B O 1
ATOM 1254 N N . ASN B 1 17 ? -14.062 -13.711 3.598 1 98.25 17 ASN B N 1
ATOM 1255 C CA . ASN B 1 17 ? -14.219 -12.891 4.797 1 98.25 17 ASN B CA 1
ATOM 1256 C C . ASN B 1 17 ? -12.898 -12.75 5.551 1 98.25 17 ASN B C 1
ATOM 1258 O O . ASN B 1 17 ? -12.102 -13.688 5.602 1 98.25 17 ASN B O 1
ATOM 1262 N N . ILE B 1 18 ? -12.727 -11.594 6.082 1 97.75 18 ILE B N 1
ATOM 1263 C CA . ILE B 1 18 ? -11.523 -11.32 6.863 1 97.75 18 ILE B CA 1
ATOM 1264 C C . ILE B 1 18 ? -11.914 -10.836 8.258 1 97.75 18 ILE B C 1
ATOM 1266 O O . ILE B 1 18 ? -12.828 -10.023 8.406 1 97.75 18 ILE B O 1
ATOM 1270 N N . LYS B 1 19 ? -11.242 -11.289 9.219 1 96.56 19 LYS B N 1
ATOM 1271 C CA . LYS B 1 19 ? -11.445 -10.836 10.586 1 96.56 19 LYS B CA 1
ATOM 1272 C C . LYS B 1 19 ? -10.516 -9.672 10.922 1 96.56 19 LYS B C 1
ATOM 1274 O O . LYS B 1 19 ? -9.312 -9.734 10.672 1 96.56 19 LYS B O 1
ATOM 1279 N N . VAL B 1 20 ? -11.141 -8.633 11.492 1 98.44 20 VAL B N 1
ATOM 1280 C CA . VAL B 1 20 ? -10.336 -7.523 11.992 1 98.44 20 VAL B CA 1
ATOM 1281 C C . VAL B 1 20 ? -9.719 -7.898 13.344 1 98.44 20 VAL B C 1
ATOM 1283 O O . VAL B 1 20 ? -10.43 -8.328 14.258 1 98.44 20 VAL B O 1
ATOM 1286 N N . LEU B 1 21 ? -8.43 -7.762 13.492 1 98.06 21 LEU B N 1
ATOM 1287 C CA . LEU B 1 21 ? -7.734 -8.094 14.734 1 98.06 21 LEU B CA 1
ATOM 1288 C C . LEU B 1 21 ? -7.395 -6.824 15.516 1 98.06 21 LEU B C 1
ATOM 1290 O O . LEU B 1 21 ? -7.281 -5.742 14.938 1 98.06 21 LEU B O 1
ATOM 1294 N N . PRO B 1 22 ? -7.191 -6.949 16.844 1 97.75 22 PRO B N 1
ATOM 1295 C CA . PRO B 1 22 ? -6.855 -5.773 17.656 1 97.75 22 PRO B CA 1
ATOM 1296 C C . PRO B 1 22 ? -5.621 -5.039 17.141 1 97.75 22 PRO B C 1
ATOM 1298 O O . PRO B 1 22 ? -5.578 -3.805 17.172 1 97.75 22 PRO B O 1
ATOM 1301 N N . GLY B 1 23 ? -4.637 -5.727 16.641 1 97.06 23 GLY B N 1
ATOM 1302 C CA . GLY B 1 23 ? -3.396 -5.148 16.141 1 97.06 23 GLY B CA 1
ATOM 1303 C C . GLY B 1 23 ? -3.564 -4.395 14.844 1 97.06 23 GLY B C 1
ATOM 1304 O O . GLY B 1 23 ? -2.652 -3.689 14.398 1 97.06 23 GLY B O 1
ATOM 1305 N N . HIS B 1 24 ? -4.773 -4.484 14.266 1 98.31 24 HIS B N 1
ATOM 1306 C CA . HIS B 1 24 ? -5.059 -3.789 13.016 1 98.31 24 HIS B CA 1
ATOM 1307 C C . HIS B 1 24 ? -5.445 -2.336 13.266 1 98.31 24 HIS B C 1
ATOM 1309 O O . HIS B 1 24 ? -5.449 -1.521 12.344 1 98.31 24 HIS B O 1
ATOM 1315 N N . ILE B 1 25 ? -5.848 -1.989 14.508 1 98.38 25 ILE B N 1
ATOM 1316 C CA . ILE B 1 25 ? -6.469 -0.714 14.844 1 98.38 25 ILE B CA 1
ATOM 1317 C C . ILE B 1 25 ? -5.395 0.309 15.195 1 98.38 25 ILE B C 1
ATOM 1319 O O . ILE B 1 25 ? -4.504 0.03 16 1 98.38 25 ILE B O 1
ATOM 1323 N N . ASP B 1 26 ? -5.473 1.48 14.57 1 96.88 26 ASP B N 1
ATOM 1324 C CA . ASP B 1 26 ? -4.457 2.506 14.789 1 96.88 26 ASP B CA 1
ATOM 1325 C C . ASP B 1 26 ? -4.875 3.461 15.906 1 96.88 26 ASP B C 1
ATOM 1327 O O . ASP B 1 26 ? -5.848 3.201 16.625 1 96.88 26 ASP B O 1
ATOM 1331 N N . GLU B 1 27 ? -4.094 4.547 16.078 1 92.88 27 GLU B N 1
ATOM 1332 C CA . GLU B 1 27 ? -4.289 5.484 17.172 1 92.88 27 GLU B CA 1
ATOM 1333 C C . GLU B 1 27 ? -5.594 6.258 17.016 1 92.88 27 GLU B C 1
ATOM 1335 O O . GLU B 1 27 ? -6.094 6.844 17.984 1 92.88 27 GLU B O 1
ATOM 1340 N N . LEU B 1 28 ? -6.176 6.27 15.781 1 93.06 28 LEU B N 1
ATOM 1341 C CA . LEU B 1 28 ? -7.422 6.988 15.539 1 93.06 28 LEU B CA 1
ATOM 1342 C C . LEU B 1 28 ? -8.625 6.066 15.727 1 93.06 28 LEU B C 1
ATOM 1344 O O . LEU B 1 28 ? -9.766 6.488 15.539 1 93.06 28 LEU B O 1
ATOM 1348 N N . GLY B 1 29 ? -8.359 4.777 16.031 1 96.12 29 GLY B N 1
ATOM 1349 C CA . GLY B 1 29 ? -9.422 3.832 16.312 1 96.12 29 GLY B CA 1
ATOM 1350 C C . GLY B 1 29 ? -9.961 3.145 15.078 1 96.12 29 GLY B C 1
ATOM 1351 O O . GLY B 1 29 ? -11.055 2.584 15.094 1 96.12 29 GLY B O 1
ATOM 1352 N N . HIS B 1 30 ? -9.211 3.221 13.992 1 98 30 HIS B N 1
ATOM 1353 C CA . HIS B 1 30 ? -9.609 2.596 12.742 1 98 30 HIS B CA 1
ATOM 1354 C C . HIS B 1 30 ? -8.562 1.593 12.266 1 98 30 HIS B C 1
ATOM 1356 O O . HIS B 1 30 ? -7.43 1.602 12.75 1 98 30 HIS B O 1
ATOM 1362 N N . VAL B 1 31 ? -8.984 0.718 11.383 1 98.69 31 VAL B N 1
ATOM 1363 C CA . VAL B 1 31 ? -7.988 -0.131 10.734 1 98.69 31 VAL B CA 1
ATOM 1364 C C . VAL B 1 31 ? -6.961 0.736 10.008 1 98.69 31 VAL B C 1
ATOM 1366 O O . VAL B 1 31 ? -7.324 1.638 9.25 1 98.69 31 VAL B O 1
ATOM 1369 N N . ASN B 1 32 ? -5.703 0.442 10.273 1 98.19 32 ASN B N 1
ATOM 1370 C CA . ASN B 1 32 ? -4.609 1.181 9.648 1 98.19 32 ASN B CA 1
ATOM 1371 C C . ASN B 1 32 ? -4.562 0.951 8.141 1 98.19 32 ASN B C 1
ATOM 1373 O O . ASN B 1 32 ? -4.766 -0.171 7.672 1 98.19 32 ASN B O 1
ATOM 1377 N N . ASN B 1 33 ? -4.227 2 7.41 1 98.06 33 ASN B N 1
ATOM 1378 C CA . ASN B 1 33 ? -4.199 1.933 5.953 1 98.06 33 ASN B CA 1
ATOM 1379 C C . ASN B 1 33 ? -3.303 0.799 5.461 1 98.06 33 ASN B C 1
ATOM 1381 O O . ASN B 1 33 ? -3.58 0.188 4.43 1 98.06 33 ASN B O 1
ATOM 1385 N N . ILE B 1 34 ? -2.238 0.509 6.109 1 98.12 34 ILE B N 1
ATOM 1386 C CA . ILE B 1 34 ? -1.287 -0.519 5.703 1 98.12 34 ILE B CA 1
ATOM 1387 C C . ILE B 1 34 ? -1.963 -1.888 5.73 1 98.12 34 ILE B C 1
ATOM 1389 O O . ILE B 1 34 ? -1.646 -2.76 4.918 1 98.12 34 ILE B O 1
ATOM 1393 N N . ILE B 1 35 ? -2.895 -2.059 6.648 1 98.62 35 ILE B N 1
ATOM 1394 C CA . ILE B 1 35 ? -3.582 -3.334 6.816 1 98.62 35 ILE B CA 1
ATOM 1395 C C . ILE B 1 35 ? -4.469 -3.607 5.605 1 98.62 35 ILE B C 1
ATOM 1397 O O . ILE B 1 35 ? -4.613 -4.758 5.184 1 98.62 35 ILE B O 1
ATOM 1401 N N . TYR B 1 36 ? -5.047 -2.562 5.035 1 98.88 36 TYR B N 1
ATOM 1402 C CA . TYR B 1 36 ? -5.816 -2.742 3.809 1 98.88 36 TYR B CA 1
ATOM 1403 C C . TYR B 1 36 ? -4.961 -3.383 2.723 1 98.88 36 TYR B C 1
ATOM 1405 O O . TYR B 1 36 ? -5.41 -4.305 2.033 1 98.88 36 TYR B O 1
ATOM 1413 N N . LEU B 1 37 ? -3.773 -2.889 2.562 1 98.88 37 LEU B N 1
ATOM 1414 C CA . LEU B 1 37 ? -2.885 -3.451 1.552 1 98.88 37 LEU B CA 1
ATOM 1415 C C . LEU B 1 37 ? -2.527 -4.895 1.884 1 98.88 37 LEU B C 1
ATOM 1417 O O . LEU B 1 37 ? -2.418 -5.734 0.987 1 98.88 37 LEU B O 1
ATOM 1421 N N . LYS B 1 38 ? -2.307 -5.156 3.145 1 98.5 38 LYS B N 1
ATOM 1422 C CA . LYS B 1 38 ? -2.094 -6.535 3.576 1 98.5 38 LYS B CA 1
ATOM 1423 C C . LYS B 1 38 ? -3.248 -7.43 3.141 1 98.5 38 LYS B C 1
ATOM 1425 O O . LYS B 1 38 ? -3.029 -8.531 2.631 1 98.5 38 LYS B O 1
ATOM 1430 N N . TRP B 1 39 ? -4.465 -6.977 3.344 1 98.88 39 TRP B N 1
ATOM 1431 C CA . TRP B 1 39 ? -5.641 -7.75 2.967 1 98.88 39 TRP B CA 1
ATOM 1432 C C . TRP B 1 39 ? -5.703 -7.945 1.455 1 98.88 39 TRP B C 1
ATOM 1434 O O . TRP B 1 39 ? -6.125 -9 0.976 1 98.88 39 TRP B O 1
ATOM 1444 N N . VAL B 1 40 ? -5.312 -6.926 0.694 1 98.88 40 VAL B N 1
ATOM 1445 C CA . VAL B 1 40 ? -5.246 -7.023 -0.76 1 98.88 40 VAL B CA 1
ATOM 1446 C C . VAL B 1 40 ? -4.32 -8.172 -1.158 1 98.88 40 VAL B C 1
ATOM 1448 O O . VAL B 1 40 ? -4.699 -9.031 -1.956 1 98.88 40 VAL B O 1
ATOM 1451 N N . GLN B 1 41 ? -3.156 -8.172 -0.59 1 98.38 41 GLN B N 1
ATOM 1452 C CA . GLN B 1 41 ? -2.172 -9.203 -0.918 1 98.38 41 GLN B CA 1
ATOM 1453 C C . GLN B 1 41 ? -2.639 -10.578 -0.452 1 98.38 41 GLN B C 1
ATOM 1455 O O . GLN B 1 41 ? -2.518 -11.562 -1.186 1 98.38 41 GLN B O 1
ATOM 1460 N N . GLU B 1 42 ? -3.176 -10.633 0.731 1 97.94 42 GLU B N 1
ATOM 1461 C CA . GLU B 1 42 ? -3.658 -11.891 1.287 1 97.94 42 GLU B CA 1
ATOM 1462 C C . GLU B 1 42 ? -4.785 -12.469 0.44 1 97.94 42 GLU B C 1
ATOM 1464 O O . GLU B 1 42 ? -4.855 -13.688 0.237 1 97.94 42 GLU B O 1
ATOM 1469 N N . THR B 1 43 ? -5.66 -11.617 0.008 1 98.56 43 THR B N 1
ATOM 1470 C CA . THR B 1 43 ? -6.785 -12.055 -0.812 1 98.56 43 THR B CA 1
ATOM 1471 C C . THR B 1 43 ? -6.293 -12.648 -2.131 1 98.56 43 THR B C 1
ATOM 1473 O O . THR B 1 43 ? -6.77 -13.695 -2.562 1 98.56 43 THR B O 1
ATOM 1476 N N . ALA B 1 44 ? -5.359 -11.992 -2.762 1 97.5 44 ALA B N 1
ATOM 1477 C CA . ALA B 1 44 ? -4.758 -12.508 -3.99 1 97.5 44 ALA B CA 1
ATOM 1478 C C . ALA B 1 44 ? -4.113 -13.867 -3.756 1 97.5 44 ALA B C 1
ATOM 1480 O O . ALA B 1 44 ? -4.32 -14.805 -4.531 1 97.5 44 ALA B O 1
ATOM 1481 N N . LYS B 1 45 ? -3.365 -13.969 -2.705 1 96.94 45 LYS B N 1
ATOM 1482 C CA . LYS B 1 45 ? -2.678 -15.211 -2.371 1 96.94 45 LYS B CA 1
ATOM 1483 C C . LYS B 1 45 ? -3.676 -16.344 -2.123 1 96.94 45 LYS B C 1
ATOM 1485 O O . LYS B 1 45 ? -3.508 -17.453 -2.637 1 96.94 45 LYS B O 1
ATOM 1490 N N . SER B 1 46 ? -4.691 -16.031 -1.346 1 97.38 46 SER B N 1
ATOM 1491 C CA . SER B 1 46 ? -5.715 -17.016 -1.043 1 97.38 46 SER B CA 1
ATOM 1492 C C . SER B 1 46 ? -6.391 -17.531 -2.314 1 97.38 46 SER B C 1
ATOM 1494 O O . SER B 1 46 ? -6.613 -18.719 -2.471 1 97.38 46 SER B O 1
ATOM 1496 N N . HIS B 1 47 ? -6.699 -16.609 -3.209 1 96.69 47 HIS B N 1
ATOM 1497 C CA . HIS B 1 47 ? -7.301 -17 -4.48 1 96.69 47 HIS B CA 1
ATOM 1498 C C . HIS B 1 47 ? -6.379 -17.938 -5.262 1 96.69 47 HIS B C 1
ATOM 1500 O O . HIS B 1 47 ? -6.805 -19 -5.715 1 96.69 47 HIS B O 1
ATOM 1506 N N . TRP B 1 48 ? -5.125 -17.562 -5.406 1 95.25 48 TRP B N 1
ATOM 1507 C CA . TRP B 1 48 ? -4.129 -18.375 -6.098 1 95.25 48 TRP B CA 1
ATOM 1508 C C . TRP B 1 48 ? -4.039 -19.766 -5.484 1 95.25 48 TRP B C 1
ATOM 1510 O O . TRP B 1 48 ? -4.082 -20.781 -6.203 1 95.25 48 TRP B O 1
ATOM 1520 N N . GLU B 1 49 ? -4.008 -19.781 -4.16 1 95.06 49 GLU B N 1
ATOM 1521 C CA . GLU B 1 49 ? -3.857 -21.047 -3.455 1 95.06 49 GLU B CA 1
ATOM 1522 C C . GLU B 1 49 ? -5.094 -21.922 -3.633 1 95.06 49 GLU B C 1
ATOM 1524 O O . GLU B 1 49 ? -5.004 -23.156 -3.551 1 95.06 49 GLU B O 1
ATOM 1529 N N . THR B 1 50 ? -6.199 -21.312 -3.848 1 94.31 50 THR B N 1
ATOM 1530 C CA . THR B 1 50 ? -7.457 -22.031 -4.031 1 94.31 50 THR B CA 1
ATOM 1531 C C . THR B 1 50 ? -7.523 -22.656 -5.422 1 94.31 50 THR B C 1
ATOM 1533 O O . THR B 1 50 ? -8.008 -23.781 -5.582 1 94.31 50 THR B O 1
ATOM 1536 N N . VAL B 1 51 ? -7.027 -22.016 -6.484 1 92.69 51 VAL B N 1
ATOM 1537 C CA . VAL B 1 51 ? -7.316 -22.422 -7.855 1 92.69 51 VAL B CA 1
ATOM 1538 C C . VAL B 1 51 ? -6.082 -23.078 -8.469 1 92.69 51 VAL B C 1
ATOM 1540 O O . VAL B 1 51 ? -6.191 -23.859 -9.414 1 92.69 51 VAL B O 1
ATOM 1543 N N . ALA B 1 52 ? -4.891 -22.703 -8.062 1 93.94 52 ALA B N 1
ATOM 1544 C CA . ALA B 1 52 ? -3.66 -23.25 -8.625 1 93.94 52 ALA B CA 1
ATOM 1545 C C . ALA B 1 52 ? -3.385 -24.641 -8.078 1 93.94 52 ALA B C 1
ATOM 1547 O O . ALA B 1 52 ? -3.605 -24.906 -6.898 1 93.94 52 ALA B O 1
ATOM 1548 N N . SER B 1 53 ? -2.873 -25.562 -8.898 1 94.19 53 SER B N 1
ATOM 1549 C CA . SER B 1 53 ? -2.486 -26.891 -8.445 1 94.19 53 SER B CA 1
ATOM 1550 C C . SER B 1 53 ? -1.238 -26.844 -7.57 1 94.19 53 SER B C 1
ATOM 1552 O O . SER B 1 53 ? -0.516 -25.844 -7.574 1 94.19 53 SER B O 1
ATOM 1554 N N . SER B 1 54 ? -0.988 -27.906 -6.836 1 95.81 54 SER B N 1
ATOM 1555 C CA . SER B 1 54 ? 0.218 -28 -6.02 1 95.81 54 SER B CA 1
ATOM 1556 C C . SER B 1 54 ? 1.475 -27.875 -6.875 1 95.81 54 SER B C 1
ATOM 1558 O O . SER B 1 54 ? 2.457 -27.266 -6.461 1 95.81 54 SER B O 1
ATOM 1560 N N . LYS B 1 55 ? 1.398 -28.453 -8.008 1 95.5 55 LYS B N 1
ATOM 1561 C CA . LYS B 1 55 ? 2.533 -28.375 -8.93 1 95.5 55 LYS B CA 1
ATOM 1562 C C . LYS B 1 55 ? 2.807 -26.922 -9.336 1 95.5 55 LYS B C 1
ATOM 1564 O O . LYS B 1 55 ? 3.957 -26.484 -9.344 1 95.5 55 LYS B O 1
ATOM 1569 N N . MET B 1 56 ? 1.759 -26.188 -9.688 1 95.06 56 MET B N 1
ATOM 1570 C CA . MET B 1 56 ? 1.892 -24.781 -10.078 1 95.06 56 MET B CA 1
ATOM 1571 C C . MET B 1 56 ? 2.486 -23.969 -8.938 1 95.06 56 MET B C 1
ATOM 1573 O O . MET B 1 56 ? 3.371 -23.141 -9.164 1 95.06 56 MET B O 1
ATOM 1577 N N . GLN B 1 57 ? 1.998 -24.219 -7.719 1 95.44 57 GLN B N 1
ATOM 1578 C CA . GLN B 1 57 ? 2.441 -23.453 -6.555 1 95.44 57 GLN B CA 1
ATOM 1579 C C . GLN B 1 57 ? 3.906 -23.734 -6.238 1 95.44 57 GLN B C 1
ATOM 1581 O O . GLN B 1 57 ? 4.602 -22.891 -5.672 1 95.44 57 GLN B O 1
ATOM 1586 N N . LEU B 1 58 ? 4.43 -24.906 -6.684 1 95.88 58 LEU B N 1
ATOM 1587 C CA . LEU B 1 58 ? 5.82 -25.281 -6.465 1 95.88 58 LEU B CA 1
ATOM 1588 C C . LEU B 1 58 ? 6.719 -24.703 -7.547 1 95.88 58 LEU B C 1
ATOM 1590 O O . LEU B 1 58 ? 7.883 -24.375 -7.289 1 95.88 58 LEU B O 1
ATOM 1594 N N . GLU B 1 59 ? 6.152 -24.469 -8.688 1 96.81 59 GLU B N 1
ATOM 1595 C CA . GLU B 1 59 ? 6.957 -24.094 -9.852 1 96.81 59 GLU B CA 1
ATOM 1596 C C . GLU B 1 59 ? 7.016 -22.594 -10.031 1 96.81 59 GLU B C 1
ATOM 1598 O O . GLU B 1 59 ? 7.992 -22.062 -10.562 1 96.81 59 GLU B O 1
ATOM 1603 N N . TYR B 1 60 ? 5.93 -21.922 -9.633 1 96.94 60 TYR B N 1
ATOM 1604 C CA . TYR B 1 60 ? 5.797 -20.5 -9.953 1 96.94 60 TYR B CA 1
ATOM 1605 C C . TYR B 1 60 ? 5.73 -19.656 -8.688 1 96.94 60 TYR B C 1
ATOM 1607 O O . TYR B 1 60 ? 5.375 -20.156 -7.621 1 96.94 60 TYR B O 1
ATOM 1615 N N . LEU B 1 61 ? 6.113 -18.406 -8.844 1 95.75 61 LEU B N 1
ATOM 1616 C CA . LEU B 1 61 ? 6.047 -17.406 -7.797 1 95.75 61 LEU B CA 1
ATOM 1617 C C . LEU B 1 61 ? 5.582 -16.062 -8.3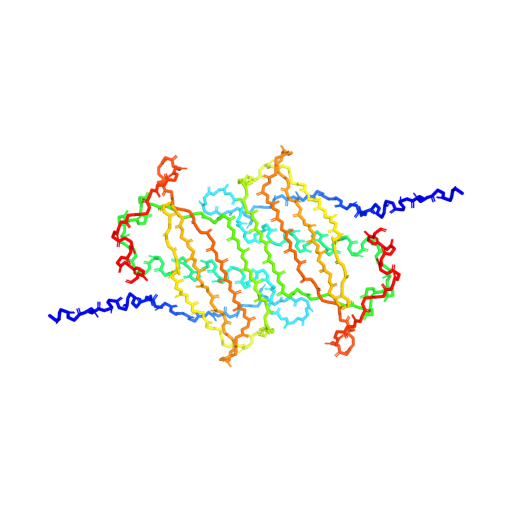59 1 95.75 61 LEU B C 1
ATOM 1619 O O . LEU B 1 61 ? 5.965 -15.688 -9.477 1 95.75 61 LEU B O 1
ATOM 1623 N N . TRP B 1 62 ? 4.762 -15.43 -7.582 1 96.62 62 TRP B N 1
ATOM 1624 C CA . TRP B 1 62 ? 4.32 -14.094 -7.961 1 96.62 62 TRP B CA 1
ATOM 1625 C C . TRP B 1 62 ? 5.059 -13.031 -7.156 1 96.62 62 TRP B C 1
ATOM 1627 O O . TRP B 1 62 ? 5.223 -13.164 -5.941 1 96.62 62 TRP B O 1
ATOM 1637 N N . VAL B 1 63 ? 5.473 -11.938 -7.844 1 97.56 63 VAL B N 1
ATOM 1638 C CA . VAL B 1 63 ? 5.996 -10.773 -7.129 1 97.56 63 VAL B CA 1
ATOM 1639 C C . VAL B 1 63 ? 5.199 -9.531 -7.516 1 97.56 63 VAL B C 1
ATOM 1641 O O . VAL B 1 63 ? 4.664 -9.445 -8.625 1 97.56 63 VAL B O 1
ATOM 1644 N N . VAL B 1 64 ? 5.09 -8.641 -6.609 1 98.56 64 VAL B N 1
ATOM 1645 C CA . VAL B 1 64 ? 4.359 -7.402 -6.859 1 98.56 64 VAL B CA 1
ATOM 1646 C C . VAL B 1 64 ? 5.293 -6.367 -7.48 1 98.56 64 VAL B C 1
ATOM 1648 O O . VAL B 1 64 ? 6.402 -6.148 -6.988 1 98.56 64 VAL B O 1
ATOM 1651 N N . LEU B 1 65 ? 4.812 -5.688 -8.523 1 98.75 65 LEU B N 1
ATOM 1652 C CA . LEU B 1 65 ? 5.559 -4.594 -9.141 1 98.75 65 LEU B CA 1
ATOM 1653 C C . LEU B 1 65 ? 4.973 -3.244 -8.742 1 98.75 65 LEU B C 1
ATOM 1655 O O . LEU B 1 65 ? 5.691 -2.244 -8.688 1 98.75 65 LEU B O 1
ATOM 1659 N N . ARG B 1 66 ? 3.678 -3.248 -8.523 1 98.88 66 ARG B N 1
ATOM 1660 C CA . ARG B 1 66 ? 3.006 -1.979 -8.258 1 98.88 66 ARG B CA 1
ATOM 1661 C C . ARG B 1 66 ? 1.693 -2.199 -7.516 1 98.88 66 ARG B C 1
ATOM 1663 O O . ARG B 1 66 ? 0.947 -3.131 -7.824 1 98.88 66 ARG B O 1
ATOM 1670 N N . HIS B 1 67 ? 1.421 -1.384 -6.562 1 98.94 67 HIS B N 1
ATOM 1671 C CA . HIS B 1 67 ? 0.101 -1.27 -5.953 1 98.94 67 HIS B CA 1
ATOM 1672 C C . HIS B 1 67 ? -0.49 0.119 -6.176 1 98.94 67 HIS B C 1
ATOM 1674 O O . HIS B 1 67 ? 0.223 1.122 -6.09 1 98.94 67 HIS B O 1
ATOM 1680 N N . GLU B 1 68 ? -1.71 0.189 -6.465 1 98.94 68 GLU B N 1
ATOM 1681 C CA . GLU B 1 68 ? -2.576 1.358 -6.352 1 98.94 68 GLU B CA 1
ATOM 1682 C C . GLU B 1 68 ? -3.779 1.069 -5.457 1 98.94 68 GLU B C 1
ATOM 1684 O O . GLU B 1 68 ? -4.488 0.084 -5.664 1 98.94 68 GLU B O 1
ATOM 1689 N N . ILE B 1 69 ? -3.998 1.934 -4.496 1 98.94 69 ILE B N 1
ATOM 1690 C CA . ILE B 1 69 ? -5.125 1.663 -3.615 1 98.94 69 ILE B CA 1
ATOM 1691 C C . ILE B 1 69 ? -5.809 2.975 -3.234 1 98.94 69 ILE B C 1
ATOM 1693 O O . ILE B 1 69 ? -5.145 3.945 -2.867 1 98.94 69 ILE B O 1
ATOM 1697 N N . ASP B 1 70 ? -7.094 3.035 -3.383 1 98.94 70 ASP B N 1
ATOM 1698 C CA . ASP B 1 70 ? -7.961 4.125 -2.945 1 98.94 70 ASP B CA 1
ATOM 1699 C C . ASP B 1 70 ? -8.695 3.764 -1.659 1 98.94 70 ASP B C 1
ATOM 1701 O O . ASP B 1 70 ? -9.312 2.701 -1.571 1 98.94 70 ASP B O 1
ATOM 1705 N N . TYR B 1 71 ? -8.57 4.602 -0.742 1 98.88 71 TYR B N 1
ATOM 1706 C CA . TYR B 1 71 ? -9.312 4.438 0.504 1 98.88 71 TYR B CA 1
ATOM 1707 C C . TYR B 1 71 ? -10.602 5.25 0.483 1 98.88 71 TYR B C 1
ATOM 1709 O O . TYR B 1 71 ? -10.57 6.469 0.283 1 98.88 71 TYR B O 1
ATOM 1717 N N . LYS B 1 72 ? -11.688 4.602 0.726 1 98.69 72 LYS B N 1
ATOM 1718 C CA . LYS B 1 72 ? -12.992 5.223 0.506 1 98.69 72 LYS B CA 1
ATOM 1719 C C . LYS B 1 72 ? -13.703 5.496 1.83 1 98.69 72 LYS B C 1
ATOM 1721 O O . LYS B 1 72 ? -14.414 6.492 1.963 1 98.69 72 LYS B O 1
ATOM 1726 N N . SER B 1 73 ? -13.594 4.574 2.758 1 97.88 73 SER B N 1
ATOM 1727 C CA . SER B 1 73 ? -14.195 4.734 4.078 1 97.88 73 SER B CA 1
ATOM 1728 C C . SER B 1 73 ? -13.422 3.953 5.137 1 97.88 73 SER B C 1
ATOM 1730 O O . SER B 1 73 ? -12.68 3.025 4.812 1 97.88 73 SER B O 1
ATOM 1732 N N . GLU B 1 74 ? -13.625 4.328 6.395 1 97.56 74 GLU B N 1
ATOM 1733 C CA . GLU B 1 74 ? -12.898 3.729 7.512 1 97.56 74 GLU B CA 1
ATOM 1734 C C . GLU B 1 74 ? -13.523 2.402 7.926 1 97.56 74 GLU B C 1
ATOM 1736 O O . GLU B 1 74 ? -14.719 2.18 7.715 1 97.56 74 GLU B O 1
ATOM 1741 N N . ILE B 1 75 ? -12.688 1.492 8.422 1 98.62 75 ILE B N 1
ATOM 1742 C CA . ILE B 1 75 ? -13.133 0.222 8.984 1 98.62 75 ILE B CA 1
ATOM 1743 C C . ILE B 1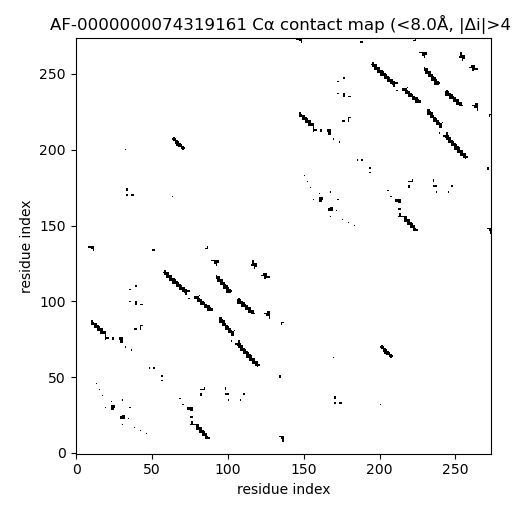 75 ? -12.844 0.194 10.484 1 98.62 75 ILE B C 1
ATOM 1745 O O . ILE B 1 75 ? -11.781 0.638 10.93 1 98.62 75 ILE B O 1
ATOM 1749 N N . PHE B 1 76 ? -13.766 -0.359 11.258 1 98 76 PHE B N 1
ATOM 1750 C CA . PHE B 1 76 ? -13.648 -0.388 12.711 1 98 76 PHE B CA 1
ATOM 1751 C C . PHE B 1 76 ? -13.516 -1.82 13.219 1 98 76 PHE B C 1
ATOM 1753 O O . PHE B 1 76 ? -13.695 -2.771 12.453 1 98 76 PHE B O 1
ATOM 1760 N N . ALA B 1 77 ? -13.172 -2.008 14.508 1 96.94 77 ALA B N 1
ATOM 1761 C CA . ALA B 1 77 ? -12.836 -3.289 15.125 1 96.94 77 ALA B CA 1
ATOM 1762 C C . ALA B 1 77 ? -13.984 -4.281 15 1 96.94 77 ALA B C 1
ATOM 1764 O O . ALA B 1 77 ? -13.766 -5.473 14.781 1 96.94 77 ALA B O 1
ATOM 1765 N N . ASP B 1 78 ? -15.18 -3.879 14.992 1 94.81 78 ASP B N 1
ATOM 1766 C CA . ASP B 1 78 ? -16.328 -4.781 15.047 1 94.81 78 ASP B CA 1
ATOM 1767 C C . ASP B 1 78 ? -16.969 -4.949 13.672 1 94.81 78 ASP B C 1
ATOM 1769 O O . ASP B 1 78 ? -18 -5.605 13.539 1 94.81 78 ASP B O 1
ATOM 1773 N N . ASP B 1 79 ? -16.328 -4.426 12.695 1 96.5 79 ASP B N 1
ATOM 1774 C CA . ASP B 1 79 ? -16.922 -4.492 11.359 1 96.5 79 ASP B CA 1
ATOM 1775 C C . ASP B 1 79 ? -16.75 -5.879 10.75 1 96.5 79 ASP B C 1
ATOM 1777 O O . ASP B 1 79 ? -15.812 -6.605 11.102 1 96.5 79 ASP B O 1
ATOM 1781 N N . ILE B 1 80 ? -17.594 -6.254 9.883 1 95.88 80 ILE B N 1
ATOM 1782 C CA . ILE B 1 80 ? -17.484 -7.438 9.039 1 95.88 80 ILE B CA 1
ATOM 1783 C C . ILE B 1 80 ? -16.797 -7.066 7.723 1 95.88 80 ILE B C 1
ATOM 1785 O O . ILE B 1 80 ? -17.344 -6.285 6.938 1 95.88 80 ILE B O 1
ATOM 1789 N N . VAL B 1 81 ? -15.648 -7.648 7.473 1 98.75 81 VAL B N 1
ATOM 1790 C CA . VAL B 1 81 ? -14.875 -7.27 6.293 1 98.75 81 VAL B CA 1
ATOM 1791 C C . VAL B 1 81 ? -14.945 -8.383 5.25 1 98.75 81 VAL B C 1
ATOM 1793 O O . VAL B 1 81 ? -14.727 -9.555 5.57 1 98.75 81 VAL B O 1
ATOM 1796 N N . LYS B 1 82 ? -15.273 -7.992 4.082 1 98.81 82 LYS B N 1
ATOM 1797 C CA . LYS B 1 82 ? -15.297 -8.875 2.922 1 98.81 82 LYS B CA 1
ATOM 1798 C C . LYS B 1 82 ? -14.422 -8.336 1.798 1 98.81 82 LYS B C 1
ATOM 1800 O O . LYS B 1 82 ? -14.438 -7.137 1.514 1 98.81 82 LYS B O 1
ATOM 1805 N N . THR B 1 83 ? -13.688 -9.219 1.174 1 98.88 83 THR B N 1
ATOM 1806 C CA . THR B 1 83 ? -12.875 -8.82 0.024 1 98.88 83 THR B CA 1
ATOM 1807 C C . THR B 1 83 ? -13.32 -9.57 -1.23 1 98.88 83 THR B C 1
ATOM 1809 O O . THR B 1 83 ? -13.758 -10.719 -1.152 1 98.88 83 THR B O 1
ATOM 1812 N N . LYS B 1 84 ? -13.281 -8.859 -2.33 1 98.5 84 LYS B N 1
ATOM 1813 C CA . LYS B 1 84 ? -13.547 -9.398 -3.662 1 98.5 84 LYS B CA 1
ATOM 1814 C C . LYS B 1 84 ? -12.375 -9.141 -4.605 1 98.5 84 LYS B C 1
ATOM 1816 O O . LYS B 1 84 ? -11.789 -8.062 -4.594 1 98.5 84 LYS B O 1
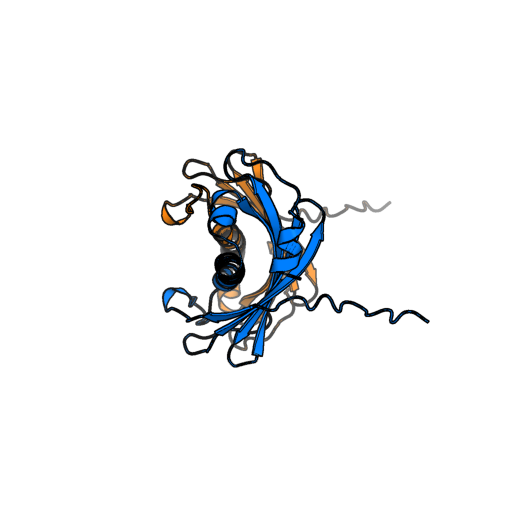ATOM 1821 N N . THR B 1 85 ? -12.07 -10.164 -5.426 1 98.06 85 THR B N 1
ATOM 1822 C CA . THR B 1 85 ? -10.945 -9.969 -6.324 1 98.06 85 THR B CA 1
ATOM 1823 C C . THR B 1 85 ? -11.188 -10.664 -7.664 1 98.06 85 THR B C 1
ATOM 1825 O O . THR B 1 85 ? -11.961 -11.617 -7.742 1 98.06 85 THR B O 1
ATOM 1828 N N . LYS B 1 86 ? -10.586 -10.141 -8.648 1 95.62 86 LYS B N 1
ATOM 1829 C CA . LYS B 1 86 ? -10.555 -10.742 -9.977 1 95.62 86 LYS B CA 1
ATOM 1830 C C . LYS B 1 86 ? -9.336 -10.281 -10.766 1 95.62 86 LYS B C 1
ATOM 1832 O O . LYS B 1 86 ? -8.82 -9.188 -10.531 1 95.62 86 LYS B O 1
ATOM 1837 N N . VAL B 1 87 ? -8.898 -11.102 -11.656 1 95.44 87 VAL B N 1
ATOM 1838 C CA . VAL B 1 87 ? -7.863 -10.719 -12.609 1 95.44 87 VAL B CA 1
ATOM 1839 C C . VAL B 1 87 ? -8.484 -9.906 -13.742 1 95.44 87 VAL B C 1
ATOM 1841 O O . VAL B 1 87 ? -9.5 -10.305 -14.312 1 95.44 87 VAL B O 1
ATOM 1844 N N . ILE B 1 88 ? -7.812 -8.773 -14.102 1 93.69 88 ILE B N 1
ATOM 1845 C CA . ILE B 1 88 ? -8.484 -7.898 -15.055 1 93.69 88 ILE B CA 1
ATOM 1846 C C . ILE B 1 88 ? -7.699 -7.863 -16.375 1 93.69 88 ILE B C 1
ATOM 1848 O O . ILE B 1 88 ? -8.227 -7.453 -17.406 1 93.69 88 ILE B O 1
ATOM 1852 N N . ASN B 1 89 ? -6.5 -8.219 -16.312 1 90.56 89 ASN B N 1
ATOM 1853 C CA . ASN B 1 89 ? -5.676 -8.219 -17.516 1 90.56 89 ASN B CA 1
ATOM 1854 C C . ASN B 1 89 ? -4.441 -9.102 -17.359 1 90.56 89 ASN B C 1
ATOM 1856 O O . ASN B 1 89 ? -3.906 -9.227 -16.25 1 90.56 89 ASN B O 1
ATOM 1860 N N . ILE B 1 90 ? -4.059 -9.727 -18.438 1 93.06 90 ILE B N 1
ATOM 1861 C CA . ILE B 1 90 ? -2.816 -10.492 -18.5 1 93.06 90 ILE B CA 1
ATOM 1862 C C . ILE B 1 90 ? -2.02 -10.086 -19.734 1 93.06 90 ILE B C 1
ATOM 1864 O O . ILE B 1 90 ? -2.564 -10.016 -20.844 1 93.06 90 ILE B O 1
ATOM 1868 N N . LYS B 1 91 ? -0.816 -9.781 -19.578 1 94.38 91 LYS B N 1
ATOM 1869 C CA . LYS B 1 91 ? 0.085 -9.414 -20.672 1 94.38 91 LYS B CA 1
ATOM 1870 C C . LYS B 1 91 ? 1.502 -9.906 -20.406 1 94.38 91 LYS B C 1
ATOM 1872 O O . LYS B 1 91 ? 2.234 -9.312 -19.609 1 94.38 91 LYS B O 1
ATOM 1877 N N . GLY B 1 92 ? 1.927 -10.945 -21.188 1 96 92 GLY B N 1
ATOM 1878 C CA . GLY B 1 92 ? 3.23 -11.539 -20.938 1 96 92 GLY B CA 1
ATOM 1879 C C . GLY B 1 92 ? 3.359 -12.125 -19.547 1 96 92 GLY B C 1
ATOM 1880 O O . GLY B 1 92 ? 2.547 -12.961 -19.141 1 96 92 GLY B O 1
ATOM 1881 N N . PRO B 1 93 ? 4.355 -11.664 -18.781 1 97.44 93 PRO B N 1
ATOM 1882 C CA . PRO B 1 93 ? 4.512 -12.156 -17.406 1 97.44 93 PRO B CA 1
ATOM 1883 C C . PRO B 1 93 ? 3.68 -11.367 -16.391 1 97.44 93 PRO B C 1
ATOM 1885 O O . PRO B 1 93 ? 3.686 -11.688 -15.203 1 97.44 93 PRO B O 1
ATOM 1888 N N . LEU B 1 94 ? 2.926 -10.406 -16.938 1 97.5 94 LEU B N 1
ATOM 1889 C CA . LEU B 1 94 ? 2.266 -9.484 -16.016 1 97.5 94 LEU B CA 1
ATOM 1890 C C . LEU B 1 94 ? 0.776 -9.789 -15.914 1 97.5 94 LEU B C 1
ATOM 1892 O O . LEU B 1 94 ? 0.143 -10.164 -16.906 1 97.5 94 LEU B O 1
ATOM 1896 N N . SER B 1 95 ? 0.29 -9.656 -14.727 1 96.19 95 SER B N 1
ATOM 1897 C CA . SER B 1 95 ? -1.138 -9.766 -14.445 1 96.19 95 SER B CA 1
ATOM 1898 C C . SER B 1 95 ? -1.618 -8.594 -13.594 1 96.19 95 SER B C 1
ATOM 1900 O O . SER B 1 95 ? -1 -8.266 -12.578 1 96.19 95 SER B O 1
ATOM 1902 N N . LYS B 1 96 ? -2.695 -7.988 -14.008 1 97.19 96 LYS B N 1
ATOM 1903 C CA . LYS B 1 96 ? -3.348 -6.969 -13.188 1 97.19 96 LYS B CA 1
ATOM 1904 C C . LYS B 1 96 ? -4.574 -7.535 -12.477 1 97.19 96 LYS B C 1
ATOM 1906 O O . LYS B 1 96 ? -5.406 -8.195 -13.102 1 97.19 96 LYS B O 1
ATOM 1911 N N . ARG B 1 97 ? -4.594 -7.25 -11.234 1 97.31 97 ARG B N 1
ATOM 1912 C CA . ARG B 1 97 ? -5.672 -7.773 -10.406 1 97.31 97 ARG B CA 1
ATOM 1913 C C . ARG B 1 97 ? -6.375 -6.652 -9.648 1 97.31 97 ARG B C 1
ATOM 1915 O O . ARG B 1 97 ? -5.727 -5.766 -9.094 1 97.31 97 ARG B O 1
ATOM 1922 N N . SER B 1 98 ? -7.719 -6.746 -9.633 1 98.44 98 SER B N 1
ATOM 1923 C CA . SER B 1 98 ? -8.492 -5.828 -8.797 1 98.44 98 SER B CA 1
ATOM 1924 C C . SER B 1 98 ? -8.891 -6.48 -7.48 1 98.44 98 SER B C 1
ATOM 1926 O O . SER B 1 98 ? -9.195 -7.676 -7.441 1 98.44 98 SER B O 1
ATOM 1928 N N . VAL B 1 99 ? -8.844 -5.766 -6.41 1 98.81 99 VAL B N 1
ATOM 1929 C CA . VAL B 1 99 ? -9.391 -6.18 -5.121 1 98.81 99 VAL B CA 1
ATOM 1930 C C . VAL B 1 99 ? -10.25 -5.062 -4.543 1 98.81 99 VAL B C 1
ATOM 1932 O O . VAL B 1 99 ? -9.836 -3.904 -4.5 1 98.81 99 VAL B O 1
ATOM 1935 N N . GLU B 1 100 ? -11.414 -5.418 -4.164 1 98.94 100 GLU B N 1
ATOM 1936 C CA . GLU B 1 100 ? -12.305 -4.539 -3.412 1 98.94 100 GLU B CA 1
ATOM 1937 C C . GLU B 1 100 ? -12.453 -5.012 -1.968 1 98.94 100 GLU B C 1
ATOM 1939 O O . GLU B 1 100 ? -12.539 -6.215 -1.708 1 98.94 100 GLU B O 1
ATOM 1944 N N . ILE B 1 101 ? -12.438 -4.121 -1.073 1 98.94 101 ILE B N 1
ATOM 1945 C CA . ILE B 1 101 ? -12.633 -4.391 0.346 1 98.94 101 ILE B CA 1
ATOM 1946 C C . ILE B 1 101 ? -13.922 -3.717 0.823 1 98.94 101 ILE B C 1
ATOM 1948 O O . ILE B 1 101 ? -14.078 -2.502 0.685 1 98.94 101 ILE B O 1
ATOM 1952 N N . TYR B 1 102 ? -14.758 -4.488 1.408 1 98.88 102 TYR B N 1
ATOM 1953 C CA . TYR B 1 102 ? -16.031 -3.992 1.926 1 98.88 102 TYR B CA 1
ATOM 1954 C C . TYR B 1 102 ? -16.094 -4.121 3.443 1 98.88 102 TYR B C 1
ATOM 1956 O O . TYR B 1 102 ? -15.617 -5.109 4.008 1 98.88 102 TYR B O 1
ATOM 1964 N N . SER B 1 103 ? -16.594 -3.178 4.086 1 98.5 103 SER B N 1
ATOM 1965 C CA . SER B 1 103 ? -16.969 -3.188 5.496 1 98.5 103 SER B CA 1
ATOM 1966 C C . SER B 1 103 ? -18.469 -2.961 5.68 1 98.5 103 SER B C 1
ATOM 1968 O O . SER B 1 103 ? -18.984 -1.9 5.324 1 98.5 103 SER B O 1
ATOM 1970 N N . ASN B 1 104 ? -19.203 -3.945 6.305 1 97.56 104 ASN B N 1
ATOM 1971 C CA . ASN B 1 104 ? -20.641 -3.865 6.457 1 97.56 104 ASN B CA 1
ATOM 1972 C C . ASN B 1 104 ? -21.328 -3.48 5.148 1 97.56 104 ASN B C 1
ATOM 1974 O O . ASN B 1 104 ? -22.156 -2.568 5.121 1 97.56 104 ASN B O 1
ATOM 1978 N N . ASP B 1 105 ? -20.828 -4.039 4.062 1 96.88 105 ASP B N 1
ATOM 1979 C CA . ASP B 1 105 ? -21.406 -3.963 2.723 1 96.88 105 ASP B CA 1
ATOM 1980 C C . ASP B 1 105 ? -21.156 -2.592 2.096 1 96.88 105 ASP B C 1
ATOM 1982 O O . ASP B 1 105 ? -21.781 -2.24 1.095 1 96.88 105 ASP B O 1
ATOM 1986 N N . LYS B 1 106 ? -20.312 -1.812 2.693 1 98.25 106 LYS B N 1
ATOM 1987 C CA . LYS B 1 106 ? -19.875 -0.543 2.117 1 98.25 106 LYS B CA 1
ATOM 1988 C C . LYS B 1 106 ? -18.438 -0.632 1.617 1 98.25 106 LYS B C 1
ATOM 1990 O O . LYS B 1 106 ? -17.562 -1.171 2.305 1 98.25 106 LYS B O 1
ATOM 1995 N N . LEU B 1 107 ? -18.234 -0.124 0.401 1 98.88 107 LEU B N 1
ATOM 1996 C CA . LEU B 1 107 ? -16.891 -0.143 -0.158 1 98.88 107 LEU B CA 1
ATOM 1997 C C . LEU B 1 107 ? -15.938 0.702 0.685 1 98.88 107 LEU B C 1
ATOM 1999 O O . LEU B 1 107 ? -16.141 1.905 0.85 1 98.88 107 LEU B O 1
ATOM 2003 N N . ALA B 1 108 ? -14.906 0.058 1.218 1 98.88 108 ALA B N 1
ATOM 2004 C CA . ALA B 1 108 ? -13.945 0.743 2.084 1 98.88 108 ALA B CA 1
ATOM 2005 C C . ALA B 1 108 ? -12.656 1.066 1.33 1 98.88 108 ALA B C 1
ATOM 2007 O O . ALA B 1 108 ? -11.984 2.053 1.635 1 98.88 108 ALA B O 1
ATOM 2008 N N . ALA B 1 109 ? -12.32 0.22 0.389 1 98.94 109 ALA B N 1
ATOM 2009 C CA . ALA B 1 109 ? -11.125 0.461 -0.412 1 98.94 109 ALA B CA 1
ATOM 2010 C C . ALA B 1 109 ? -11.156 -0.349 -1.704 1 98.94 109 ALA B C 1
ATOM 2012 O O . ALA B 1 109 ? -11.859 -1.359 -1.793 1 98.94 109 ALA B O 1
ATOM 2013 N N . LYS B 1 110 ? -10.461 0.07 -2.66 1 98.94 110 LYS B N 1
ATOM 2014 C CA . LYS B 1 110 ? -10.25 -0.651 -3.912 1 98.94 110 LYS B CA 1
ATOM 2015 C C . LYS B 1 110 ? -8.797 -0.54 -4.375 1 98.94 110 LYS B C 1
ATOM 2017 O O . LYS B 1 110 ? -8.172 0.514 -4.23 1 98.94 110 LYS B O 1
ATOM 2022 N N . ALA B 1 111 ? -8.305 -1.596 -4.906 1 98.94 111 ALA B N 1
ATOM 2023 C CA . ALA B 1 111 ? -6.891 -1.624 -5.266 1 98.94 111 ALA B CA 1
ATOM 2024 C C . ALA B 1 111 ? -6.68 -2.316 -6.605 1 98.94 111 ALA B C 1
ATOM 2026 O O . ALA B 1 111 ? -7.48 -3.164 -7.008 1 98.94 111 ALA B O 1
ATOM 2027 N N . ILE B 1 112 ? -5.684 -1.93 -7.301 1 98.88 112 ILE B N 1
ATOM 2028 C CA . ILE B 1 112 ? -5.129 -2.631 -8.453 1 98.88 112 ILE B CA 1
ATOM 2029 C C . ILE B 1 112 ? -3.668 -2.984 -8.188 1 98.88 112 ILE B C 1
ATOM 2031 O O . ILE B 1 112 ? -2.879 -2.129 -7.785 1 98.88 112 ILE B O 1
ATOM 2035 N N . THR B 1 113 ? -3.4 -4.18 -8.336 1 98.81 113 THR B N 1
ATOM 2036 C CA . THR B 1 113 ? -2.029 -4.66 -8.18 1 98.81 113 THR B CA 1
ATOM 2037 C C . THR B 1 113 ? -1.496 -5.195 -9.508 1 98.81 113 THR B C 1
ATOM 2039 O O . T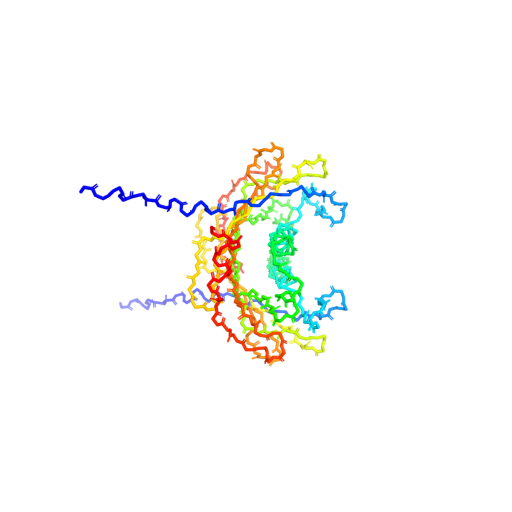HR B 1 113 ? -2.205 -5.902 -10.227 1 98.81 113 THR B O 1
ATOM 2042 N N . THR B 1 114 ? -0.296 -4.824 -9.875 1 98.81 114 THR B N 1
ATOM 2043 C CA . THR B 1 114 ? 0.427 -5.445 -10.977 1 98.81 114 THR B CA 1
ATOM 2044 C C . THR B 1 114 ? 1.364 -6.535 -10.469 1 98.81 114 THR B C 1
ATOM 2046 O O . THR B 1 114 ? 2.297 -6.258 -9.711 1 98.81 114 THR B O 1
ATOM 2049 N N . TRP B 1 115 ? 1.122 -7.703 -10.883 1 98.12 115 TRP B N 1
ATOM 2050 C CA . TRP B 1 115 ? 1.916 -8.867 -10.516 1 98.12 115 TRP B CA 1
ATOM 2051 C C . TRP B 1 115 ? 2.801 -9.32 -11.672 1 98.12 115 TRP B C 1
ATOM 2053 O O . TRP B 1 115 ? 2.449 -9.133 -12.836 1 98.12 115 TRP B O 1
ATOM 2063 N N . CYS B 1 116 ? 3.885 -9.906 -11.305 1 98.38 116 CYS B N 1
ATOM 2064 C CA . CYS B 1 116 ? 4.773 -10.539 -12.273 1 98.38 116 CYS B CA 1
ATOM 2065 C C . CYS B 1 116 ? 5.027 -12 -11.906 1 98.38 116 CYS B C 1
ATOM 2067 O O . CYS B 1 116 ? 5.348 -12.305 -10.758 1 98.38 116 CYS B O 1
ATOM 2069 N N . LEU B 1 117 ? 4.855 -12.859 -12.852 1 97.94 117 LEU B N 1
ATOM 2070 C CA . LEU B 1 117 ? 5.078 -14.289 -12.641 1 97.94 117 LEU B CA 1
ATOM 2071 C C . LEU B 1 117 ? 6.543 -14.648 -12.844 1 97.94 117 LEU B C 1
ATOM 2073 O O . LEU B 1 117 ? 7.141 -14.289 -13.859 1 97.94 117 LEU B O 1
ATOM 2077 N N . LEU B 1 118 ? 7.051 -15.383 -11.867 1 98.06 118 LEU B N 1
ATOM 2078 C CA . LEU B 1 118 ? 8.43 -15.852 -11.961 1 98.06 118 LEU B CA 1
ATOM 2079 C C . LEU B 1 118 ? 8.492 -17.375 -11.891 1 98.06 118 LEU B C 1
ATOM 2081 O O . LEU B 1 118 ? 7.633 -18.016 -11.273 1 98.06 118 LEU B O 1
ATOM 2085 N N . ASN B 1 119 ? 9.539 -17.906 -12.586 1 97.69 119 ASN B N 1
ATOM 2086 C CA . ASN B 1 119 ? 9.969 -19.266 -12.234 1 97.69 119 ASN B CA 1
ATOM 2087 C C . ASN B 1 119 ? 10.57 -19.312 -10.828 1 97.69 119 ASN B C 1
ATOM 2089 O O . ASN B 1 119 ? 11.5 -18.562 -10.523 1 97.69 119 ASN B O 1
ATOM 2093 N N . LYS B 1 120 ? 10.039 -20.203 -10.023 1 96.25 120 LYS B N 1
ATOM 2094 C CA . LYS B 1 120 ? 10.43 -20.203 -8.617 1 96.25 120 LYS B CA 1
ATOM 2095 C C . LYS B 1 120 ? 11.906 -20.562 -8.469 1 96.25 120 LYS B C 1
ATOM 2097 O O . LYS B 1 120 ? 12.578 -20.078 -7.555 1 96.25 120 LYS B O 1
ATOM 2102 N N . THR B 1 121 ? 12.461 -21.359 -9.297 1 95.44 121 THR B N 1
ATOM 2103 C CA . THR B 1 121 ? 13.836 -21.844 -9.211 1 95.44 121 THR B CA 1
ATOM 2104 C C . THR B 1 121 ? 14.805 -20.812 -9.773 1 95.44 121 THR B C 1
ATOM 2106 O O . THR B 1 121 ? 15.766 -20.422 -9.102 1 95.44 121 THR B O 1
ATOM 2109 N N . THR B 1 122 ? 14.516 -20.281 -10.93 1 96.88 122 THR B N 1
ATOM 2110 C CA . THR B 1 122 ? 15.445 -19.391 -11.602 1 96.88 122 THR B CA 1
ATOM 2111 C C . THR B 1 122 ? 15.219 -17.938 -11.172 1 96.88 122 THR B C 1
ATOM 2113 O O . THR B 1 122 ? 16.094 -17.094 -11.359 1 96.88 122 THR B O 1
ATOM 2116 N N . ARG B 1 123 ? 14.055 -17.641 -10.742 1 96.06 123 ARG B N 1
ATOM 2117 C CA . ARG B 1 123 ? 13.617 -16.328 -10.312 1 96.06 123 ARG 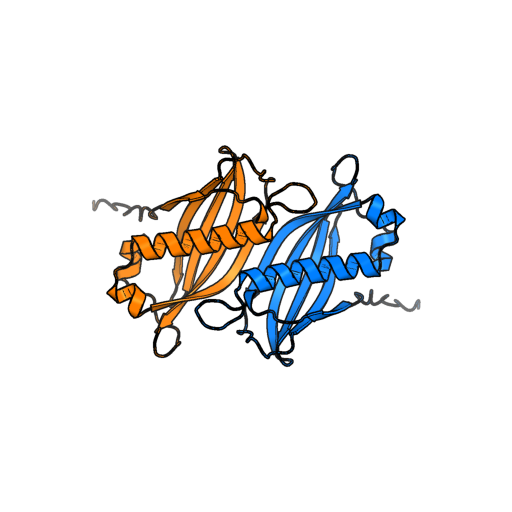B CA 1
ATOM 2118 C C . ARG B 1 123 ? 13.555 -15.352 -11.484 1 96.06 123 ARG B C 1
ATOM 2120 O O . ARG B 1 123 ? 13.75 -14.148 -11.312 1 96.06 123 ARG B O 1
ATOM 2127 N N . LYS B 1 124 ? 13.336 -15.938 -12.641 1 97.56 124 LYS B N 1
ATOM 2128 C CA . LYS B 1 124 ? 13.18 -15.133 -13.844 1 97.56 124 LYS B CA 1
ATOM 2129 C C . LYS B 1 124 ? 11.719 -15.031 -14.258 1 97.56 124 LYS B C 1
ATOM 2131 O O . LYS B 1 124 ? 10.953 -15.984 -14.086 1 97.56 124 LYS B O 1
ATOM 2136 N N . PRO B 1 125 ? 11.352 -13.867 -14.828 1 98.25 125 PRO B N 1
ATOM 2137 C CA . PRO B 1 125 ? 9.984 -13.742 -15.328 1 98.25 125 PRO B CA 1
ATOM 2138 C C . PRO B 1 125 ? 9.648 -14.781 -16.406 1 98.25 125 PRO B C 1
ATOM 2140 O O . PRO B 1 125 ? 10.492 -15.102 -17.234 1 98.25 125 PRO B O 1
ATOM 2143 N N . ILE B 1 126 ? 8.484 -15.195 -16.344 1 96.88 126 ILE B N 1
ATOM 2144 C CA . ILE B 1 126 ? 8 -16.172 -17.328 1 96.88 126 ILE B CA 1
ATOM 2145 C C . ILE B 1 126 ? 6.648 -15.719 -17.875 1 96.88 126 ILE B C 1
ATOM 2147 O O . ILE B 1 126 ? 5.828 -15.156 -17.156 1 96.88 126 ILE B O 1
ATOM 2151 N N . GLN B 1 127 ? 6.477 -16.094 -19.094 1 96.56 127 GLN B N 1
ATOM 2152 C CA . GLN B 1 127 ? 5.16 -15.859 -19.672 1 96.56 127 GLN B CA 1
ATOM 2153 C C . GLN B 1 127 ? 4.082 -16.641 -18.938 1 96.56 127 GLN B C 1
ATOM 2155 O O . GLN B 1 127 ? 4.238 -17.844 -18.672 1 96.56 127 GLN B O 1
ATOM 2160 N N . ILE B 1 128 ? 3.021 -15.914 -18.594 1 95.62 128 ILE B N 1
ATOM 2161 C CA . ILE B 1 128 ? 1.924 -16.594 -17.906 1 95.62 128 ILE B CA 1
ATOM 2162 C C . ILE B 1 128 ? 1.325 -17.656 -18.828 1 95.62 128 ILE B C 1
ATOM 2164 O O . ILE B 1 128 ? 0.865 -17.359 -19.922 1 95.62 128 ILE B O 1
ATOM 2168 N N . PRO B 1 129 ? 1.296 -18.828 -18.344 1 92.75 129 PRO B N 1
ATOM 2169 C CA . PRO B 1 129 ? 0.77 -19.922 -19.172 1 92.75 129 PRO B CA 1
ATOM 2170 C C . PRO B 1 129 ? -0.708 -19.75 -19.516 1 92.75 129 PRO B C 1
ATOM 2172 O O . PRO B 1 129 ? -1.463 -19.172 -18.719 1 92.75 129 PRO B O 1
ATOM 2175 N N . GLU B 1 130 ? -1.094 -20.266 -20.594 1 86.81 130 GLU B N 1
ATOM 2176 C CA . GLU B 1 130 ? -2.473 -20.156 -21.047 1 86.81 130 GLU B CA 1
ATOM 2177 C C . GLU B 1 130 ? -3.443 -20.797 -20.062 1 86.81 130 GLU B C 1
ATOM 2179 O O . GLU B 1 130 ? -4.566 -20.312 -19.891 1 86.81 130 GLU B O 1
ATOM 2184 N N . GLU B 1 131 ? -2.986 -21.828 -19.453 1 85.06 131 GLU B N 1
ATOM 2185 C CA . GLU B 1 131 ? -3.842 -22.547 -18.516 1 85.06 131 GLU B CA 1
ATOM 2186 C C . GLU B 1 131 ? -4.25 -21.656 -17.344 1 85.06 131 GLU B C 1
ATOM 2188 O O . GLU B 1 131 ? -5.234 -21.938 -16.656 1 85.06 131 GLU B O 1
ATOM 2193 N N . PHE B 1 132 ? -3.396 -20.641 -17.031 1 85.31 132 PHE B N 1
ATOM 2194 C CA . PHE B 1 132 ? -3.738 -19.719 -15.961 1 85.31 132 PHE B CA 1
ATOM 2195 C C . PHE B 1 132 ? -4.984 -18.922 -16.312 1 85.31 132 PHE B C 1
ATOM 2197 O O . PHE B 1 132 ? -5.762 -18.547 -15.438 1 85.31 132 PHE B O 1
ATOM 2204 N N . ALA B 1 133 ? -5.043 -18.609 -17.656 1 75.19 133 ALA B N 1
ATOM 2205 C CA . ALA B 1 133 ? -6.227 -17.891 -18.109 1 75.19 133 ALA B CA 1
ATOM 2206 C C . ALA B 1 133 ? -7.504 -18.625 -17.703 1 75.19 133 ALA B C 1
ATOM 2208 O O . ALA B 1 133 ? -8.492 -18 -17.312 1 75.19 133 ALA B O 1
ATOM 2209 N N . GLN B 1 134 ? -7.457 -19.922 -17.75 1 77 134 GLN B N 1
ATOM 2210 C CA . GLN B 1 134 ? -8.617 -20.734 -17.406 1 77 134 GLN B CA 1
ATOM 2211 C C . GLN B 1 134 ? -8.906 -20.688 -15.914 1 77 134 GLN B C 1
ATOM 2213 O O . GLN B 1 134 ? -10.047 -20.906 -15.484 1 77 134 GLN B O 1
ATOM 2218 N N . LEU B 1 135 ? -7.855 -20.469 -15.164 1 79.62 135 LEU B N 1
ATOM 2219 C CA . LEU B 1 135 ? -8.016 -20.438 -13.711 1 79.62 135 LEU B CA 1
ATOM 2220 C C . LEU B 1 135 ? -8.688 -19.141 -13.273 1 79.62 135 LEU B C 1
ATOM 2222 O O . LEU B 1 135 ? -9.438 -19.125 -12.289 1 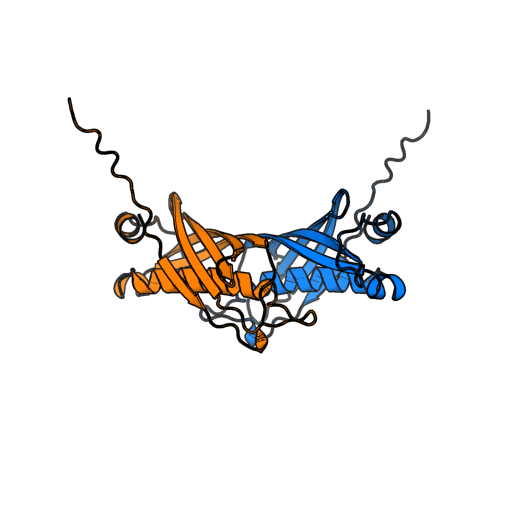79.62 135 LEU B O 1
ATOM 2226 N N . PHE B 1 136 ? -8.414 -18.094 -14.055 1 76.94 136 PHE B N 1
ATOM 2227 C CA . PHE B 1 136 ? -8.812 -16.781 -13.547 1 76.94 136 PHE B CA 1
ATOM 2228 C C . PHE B 1 136 ? -9.883 -16.156 -14.43 1 76.94 136 PHE B C 1
ATOM 2230 O O . PHE B 1 136 ? -10.555 -15.203 -14.023 1 76.94 136 PHE B O 1
ATOM 2237 N N . LEU B 1 137 ? -9.906 -16.516 -15.695 1 66.81 137 LEU B N 1
ATOM 2238 C CA . LEU B 1 137 ? -10.852 -15.922 -16.641 1 66.81 137 LEU B CA 1
ATOM 2239 C C . LEU B 1 137 ? -12.016 -16.875 -16.906 1 66.81 137 LEU B C 1
ATOM 2241 O O . LEU B 1 137 ? -11.852 -18.094 -16.844 1 66.81 137 LEU B O 1
#

Sequence (274 aa):
MLCKSKLLIIMIEYTQNIKVLPGHIDELGHVNNIIYLKWVQETAKSHWETVASSKMQLEYLWVVLRHEIDYKSEIFADDIVKTKTKVINIKGPLSKRSVEIYSNDKLAAKAITTWCLLNKTTRKPIQIPEEFAQLFLMLCKSKLLIIMIEYTQNIKVLPGHIDELGHVNNIIYLKWVQETAKSHWETVASSKMQLEYLWVVLRHEIDYKSEIFADDIVKTKTKVINIKGPLSKRSVEIYSNDKLAAKAITTWCLLNKTTRKPIQIPEEFAQLFL

InterPro domains:
  IPR029069 HotDog domain superfamily [SSF54637] (14-136)
  IPR050563 4-hydroxybenzoyl-CoA thioesterase [PTHR31793] (14-136)

Solvent-accessible surface area (backbone atoms only — not comparable to full-atom values): 14828 Å² total; per-residue (Å²): 136,78,79,77,68,68,74,67,65,56,51,49,71,47,73,50,78,49,83,62,52,81,88,42,46,41,98,85,60,27,52,34,74,53,51,55,55,46,50,48,54,49,52,52,49,52,48,48,64,69,65,49,51,72,67,51,62,68,47,39,39,79,44,74,42,30,44,34,37,40,51,68,48,89,45,47,73,85,45,54,32,38,38,39,32,34,54,75,45,76,57,62,34,31,36,33,33,40,32,37,34,26,40,76,88,36,72,23,32,41,33,44,34,37,34,36,34,22,33,50,86,80,66,40,77,33,66,61,56,70,70,52,47,65,68,33,60,138,78,80,75,68,71,74,68,67,54,50,48,72,46,73,51,79,49,82,62,52,80,90,41,48,41,98,87,61,28,52,34,73,54,52,56,54,44,49,48,52,50,50,53,50,52,48,48,66,70,65,49,50,73,67,52,64,66,46,40,40,78,44,73,41,32,44,35,37,37,51,68,47,88,43,47,72,86,46,54,33,38,39,39,32,33,56,75,46,77,57,65,34,32,35,34,33,41,34,40,34,25,41,75,86,35,71,22,31,40,34,43,35,37,32,35,33,22,32,51,86,80,67,40,76,33,67,61,54,69,70,53,48,64,66,35,59

Secondary structure (DSSP, 8-state):
-------------EEEEEPPPGGGB-TTSSB-HHHHHHHHHHHHHHHHHHHS-HHHHHHEEEEEEEEEEEE-S---TT--EEEEEEEEEEETTEEEEEEEEEETTEEEEEEEEEEEEEETTT--B-PPPHHHHHHH-/-------------EEEEEPPPGGGB-TTSSB-HHHHHHHHHHHHHHHHHHHS-HHHHHHEEEEEEEEEEEE-S---TT--EEEEEEEEEEETTEEEEEEEEEETTEEEEEEEEEEEEEETTT--B-PPPHHHHHHH-

Organism: NCBI:txid2715131

Foldseek 3Di:
DDPPPVVVLVQDKDKDKDAADPVQQDPVQFGDPVVVVVVVVVRVVVLCVVQPDPVCVQFKDKDWDDKDKDFDATHHNPWIKMKMKAWDDFDFQKTKMKMFIDTPNHTGMIMIIIMGMAGPVVRHTGGDDPVVSVRGD/DDPPPPPPLVQDKDKDWDAADPVQQDPVQFGDPVVVVVVVVVRVVVLCVVQPDPVCVQFKDKDWDDKDKDFDATHHNPWIKMKMKAWDDFDFQKTKMKMFIDTPNHTGMIMIIIMGMAGPVVRHTGGDDPVVSVSGD

pLDDT: mean 91.46, std 16.07, range [28.88, 98.94]

Nearest PDB structures (foldseek):
  2oiw-assembly1_C  TM=8.803E-01  e=1.230E-10  Geobacillus stearothermophilus
  2cye-assembly3_C  TM=9.096E-01  e=1.338E-09  Thermus thermophilus HB8
  5byu-assembly2_E  TM=9.204E-01  e=2.539E-09  Legionella pneumophila subsp. pneumophila str. Philadelphia 1
  2cye-assembly3_D  TM=9.089E-01  e=3.817E-09  Thermus thermophilus HB8
  2oaf-assembly1_B  TM=9.341E-01  e=8.355E-08  Jannaschia sp. CCS1

Radius of gyration: 21.15 Å; Cα contacts (8 Å, |Δi|>4): 537; chains: 2; bounding box: 47×73×58 Å